Protein AF-A0A395NWQ6-F1 (afdb_monomer_lite)

InterPro domains:
  IPR016509 Factor-induced gene 1 protein [PIRSF007138] (43-244)
  IPR033481 Cell fusion protein Dni1/Fig1 [PF12351] (57-240)
  IPR033481 Cell fusion protein Dni1/Fig1 [PTHR28092] (43-246)

Organism: Trichoderma arundinaceum (NCBI:txid490622)

Structure (mmCIF, N/CA/C/O backbone):
data_AF-A0A395NWQ6-F1
#
_entry.id   AF-A0A395NWQ6-F1
#
loop_
_atom_site.group_PDB
_atom_site.id
_atom_site.type_symbol
_atom_site.label_atom_id
_atom_site.label_alt_id
_atom_site.label_comp_id
_atom_site.label_asym_id
_atom_site.label_entity_id
_atom_site.label_seq_id
_atom_site.pdbx_PDB_ins_code
_atom_site.Cartn_x
_atom_site.Cartn_y
_atom_site.Cartn_z
_atom_site.occupancy
_atom_site.B_iso_or_equ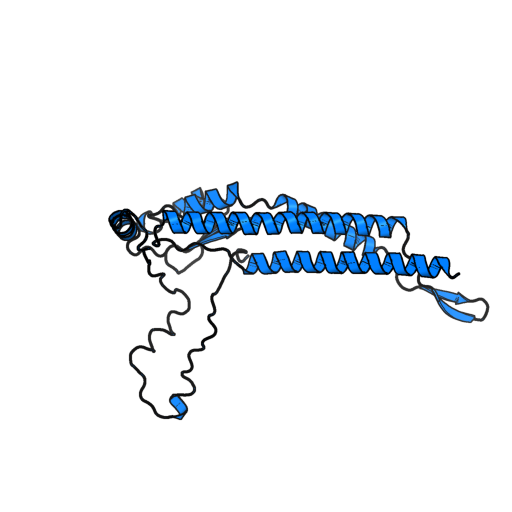iv
_atom_site.auth_seq_id
_atom_site.auth_comp_id
_atom_site.auth_asym_id
_atom_site.auth_atom_id
_atom_site.pdbx_PDB_model_num
ATOM 1 N N . MET A 1 1 ? 14.189 -6.982 5.119 1.00 30.38 1 MET A N 1
ATOM 2 C CA . MET A 1 1 ? 12.891 -6.337 4.821 1.00 30.38 1 MET A CA 1
ATOM 3 C C . MET A 1 1 ? 12.534 -6.634 3.375 1.00 30.38 1 MET A C 1
ATOM 5 O O . MET A 1 1 ? 13.267 -6.216 2.493 1.00 30.38 1 MET A O 1
ATOM 9 N N . ARG A 1 2 ? 11.499 -7.443 3.124 1.00 28.38 2 ARG A N 1
ATOM 10 C CA . ARG A 1 2 ? 11.048 -7.758 1.759 1.00 28.38 2 ARG A CA 1
ATOM 11 C C . ARG A 1 2 ? 10.080 -6.654 1.310 1.00 28.38 2 ARG A C 1
ATOM 13 O O . ARG A 1 2 ? 9.188 -6.331 2.094 1.00 28.38 2 ARG A O 1
ATOM 20 N N . PRO A 1 3 ? 10.255 -6.046 0.124 1.00 36.72 3 PRO A N 1
ATOM 21 C CA . PRO A 1 3 ? 9.374 -4.981 -0.332 1.00 36.72 3 PRO A CA 1
ATOM 22 C C . PRO A 1 3 ? 7.956 -5.528 -0.505 1.00 36.72 3 PRO A C 1
ATOM 24 O O . PRO A 1 3 ? 7.753 -6.662 -0.935 1.00 36.72 3 PRO A O 1
ATOM 27 N N . PHE A 1 4 ? 6.985 -4.701 -0.131 1.00 37.16 4 PHE A N 1
ATOM 28 C CA . PHE A 1 4 ? 5.573 -5.052 0.009 1.00 37.16 4 PHE A CA 1
ATOM 29 C C . PHE A 1 4 ? 4.869 -5.385 -1.321 1.00 37.16 4 PHE A C 1
ATOM 31 O O . PHE A 1 4 ? 3.732 -5.836 -1.310 1.00 37.16 4 PHE A O 1
ATOM 38 N N . ILE A 1 5 ? 5.533 -5.271 -2.470 1.00 36.78 5 ILE A N 1
ATOM 39 C CA . ILE A 1 5 ? 4.963 -5.585 -3.783 1.00 36.78 5 ILE A CA 1
ATOM 40 C C . ILE A 1 5 ? 5.563 -6.902 -4.296 1.00 36.78 5 ILE A C 1
ATOM 42 O O . ILE A 1 5 ? 6.604 -6.923 -4.951 1.00 36.78 5 ILE A O 1
ATOM 46 N N . LEU A 1 6 ? 4.908 -8.019 -3.968 1.00 28.83 6 LEU A N 1
ATOM 47 C CA . LEU A 1 6 ? 5.176 -9.334 -4.545 1.00 28.83 6 LEU A CA 1
ATOM 48 C C . LEU A 1 6 ? 3.890 -9.843 -5.205 1.00 28.83 6 LEU A C 1
ATOM 50 O O . LEU A 1 6 ? 2.842 -9.896 -4.558 1.00 28.83 6 LEU A O 1
ATOM 54 N N . TRP A 1 7 ? 3.977 -10.299 -6.454 1.00 30.20 7 TRP A N 1
ATOM 55 C CA . TRP A 1 7 ? 3.226 -11.489 -6.831 1.00 30.20 7 TRP A CA 1
ATOM 56 C C . TRP A 1 7 ? 4.122 -12.506 -7.512 1.00 30.20 7 TRP A C 1
ATOM 58 O O . TRP A 1 7 ? 4.712 -12.250 -8.557 1.00 30.20 7 TRP A O 1
ATOM 68 N N . ASN A 1 8 ? 4.189 -13.675 -6.885 1.00 27.17 8 ASN A N 1
ATOM 69 C CA . ASN A 1 8 ? 4.416 -14.919 -7.583 1.00 27.17 8 ASN A CA 1
ATOM 70 C C . ASN A 1 8 ? 3.071 -15.299 -8.198 1.00 27.17 8 ASN A C 1
ATOM 72 O O . ASN A 1 8 ? 2.149 -15.676 -7.476 1.00 27.17 8 ASN A O 1
ATOM 76 N N . ALA A 1 9 ? 2.964 -15.230 -9.522 1.00 27.55 9 ALA A N 1
ATOM 77 C CA . ALA A 1 9 ? 1.956 -16.002 -10.226 1.00 27.55 9 ALA A CA 1
ATOM 78 C C . ALA A 1 9 ? 2.381 -17.477 -10.163 1.00 27.55 9 ALA A C 1
ATOM 80 O O . ALA A 1 9 ? 2.926 -18.024 -11.117 1.00 27.55 9 ALA A O 1
ATOM 81 N N . VAL A 1 10 ? 2.141 -18.133 -9.024 1.00 29.34 10 VAL A N 1
ATOM 82 C CA . VAL A 1 10 ? 1.999 -19.587 -9.033 1.00 29.34 10 VAL A CA 1
ATOM 83 C C . VAL A 1 10 ? 0.669 -19.849 -9.725 1.00 29.34 10 VAL A C 1
ATOM 85 O O . VAL A 1 10 ? -0.385 -19.918 -9.096 1.00 29.34 10 VAL A O 1
ATOM 88 N N . ARG A 1 11 ? 0.707 -19.990 -11.051 1.00 26.73 11 ARG A N 1
ATOM 89 C CA . ARG A 1 11 ? -0.275 -20.839 -11.713 1.00 26.73 11 ARG A CA 1
ATOM 90 C C . ARG A 1 11 ? 0.022 -22.243 -11.187 1.00 26.73 11 ARG A C 1
ATOM 92 O O . ARG A 1 11 ? 0.982 -22.880 -11.607 1.00 26.73 11 ARG A O 1
ATOM 99 N N . LEU A 1 12 ? -0.757 -22.677 -10.197 1.00 30.73 12 LEU A N 1
ATOM 100 C CA . LEU A 1 12 ? -0.860 -24.067 -9.759 1.00 30.73 12 LEU A CA 1
ATOM 101 C C . LEU A 1 12 ? -1.410 -24.892 -10.935 1.00 30.73 12 LEU A C 1
ATOM 103 O O . LEU A 1 12 ? -2.575 -25.261 -10.987 1.00 30.73 12 LEU A O 1
ATOM 107 N N . THR A 1 13 ? -0.550 -25.161 -11.905 1.00 27.67 13 THR A N 1
ATOM 108 C CA . THR A 1 13 ? -0.587 -26.364 -12.729 1.00 27.67 13 THR A CA 1
ATOM 109 C C . THR A 1 13 ? 0.740 -27.039 -12.433 1.00 27.67 13 THR A C 1
ATOM 111 O O . THR A 1 13 ? 1.766 -26.585 -12.940 1.00 27.67 13 THR A O 1
ATOM 114 N N . PRO A 1 14 ? 0.778 -28.014 -11.512 1.00 37.47 14 PRO A N 1
ATOM 115 C CA . PRO A 1 14 ? 2.039 -28.589 -11.081 1.00 37.47 14 PRO A CA 1
ATOM 116 C C . PRO A 1 14 ? 2.688 -29.313 -12.265 1.00 37.47 14 PRO A C 1
ATOM 118 O O . PRO A 1 14 ? 1.985 -29.963 -13.041 1.00 37.47 14 PRO A O 1
ATOM 121 N N . CYS A 1 15 ? 4.021 -29.225 -12.379 1.00 38.16 15 CYS A N 1
ATOM 122 C CA . CYS A 1 15 ? 4.842 -30.148 -13.168 1.00 38.16 15 CYS A CA 1
ATOM 123 C C . CYS A 1 15 ? 4.442 -31.584 -12.749 1.00 38.16 15 CYS A C 1
ATOM 125 O O . CYS A 1 15 ? 4.940 -32.130 -11.764 1.00 38.16 15 CYS A O 1
ATOM 127 N N . LEU A 1 16 ? 3.500 -32.201 -13.464 1.00 38.75 16 LEU A N 1
ATOM 128 C CA . LEU A 1 16 ? 2.922 -33.513 -13.163 1.00 38.75 16 LEU A CA 1
ATOM 129 C C . LEU A 1 16 ? 3.813 -34.626 -13.740 1.00 38.75 16 LEU A C 1
ATOM 131 O O . LEU A 1 16 ? 3.347 -35.567 -14.372 1.00 38.75 16 LEU A O 1
ATOM 135 N N . ASN A 1 17 ? 5.127 -34.524 -13.523 1.00 38.19 17 ASN A N 1
ATOM 136 C CA . ASN A 1 17 ? 6.109 -35.495 -14.020 1.00 38.19 17 ASN A CA 1
ATOM 137 C C . ASN A 1 17 ? 6.388 -36.651 -13.048 1.00 38.19 17 ASN A C 1
ATOM 139 O O . ASN A 1 17 ? 7.206 -37.514 -13.348 1.00 38.19 17 ASN A O 1
ATOM 143 N N . ARG A 1 18 ? 5.664 -36.734 -11.922 1.00 39.91 18 ARG A N 1
ATOM 144 C CA . ARG A 1 18 ? 5.724 -37.892 -11.010 1.00 39.91 18 ARG A CA 1
ATOM 145 C C . ARG A 1 18 ? 4.742 -39.022 -11.378 1.00 39.91 18 ARG A C 1
ATOM 147 O O . ARG A 1 18 ? 4.903 -40.129 -10.885 1.00 39.91 18 ARG A O 1
ATOM 154 N N . ILE A 1 19 ? 3.763 -38.783 -12.264 1.00 42.94 19 ILE A N 1
ATOM 155 C CA . ILE A 1 19 ? 2.841 -39.835 -12.752 1.00 42.94 19 ILE A CA 1
ATOM 156 C C . ILE A 1 19 ? 3.391 -40.551 -13.997 1.00 42.94 19 ILE A C 1
ATOM 158 O O . ILE A 1 19 ? 3.218 -41.758 -14.133 1.00 42.94 19 ILE A O 1
ATOM 162 N N . ARG A 1 20 ? 4.125 -39.867 -14.887 1.00 43.50 20 ARG A N 1
ATOM 163 C CA . ARG A 1 20 ? 4.685 -40.502 -16.100 1.00 43.50 20 ARG A CA 1
ATOM 164 C C . ARG A 1 20 ? 5.776 -41.535 -15.819 1.00 43.50 20 ARG A C 1
ATOM 166 O O . ARG A 1 20 ? 5.886 -42.495 -16.574 1.00 43.50 20 ARG A O 1
ATOM 173 N N . THR A 1 21 ? 6.526 -41.385 -14.727 1.00 48.09 21 THR A N 1
ATOM 174 C CA . THR A 1 21 ? 7.532 -42.368 -14.286 1.00 48.09 21 THR A CA 1
ATOM 175 C C . THR A 1 21 ? 6.901 -43.695 -13.859 1.00 48.09 21 THR A C 1
ATOM 177 O O . THR A 1 21 ? 7.547 -44.729 -13.966 1.00 48.09 21 THR A O 1
ATOM 180 N N . ILE A 1 22 ? 5.632 -43.683 -13.431 1.00 50.09 22 ILE A N 1
ATOM 181 C CA . ILE A 1 22 ? 4.870 -44.892 -13.081 1.00 50.09 22 ILE A CA 1
ATOM 182 C C . ILE A 1 22 ? 4.375 -45.620 -14.346 1.00 50.09 22 ILE A C 1
ATOM 184 O O . ILE A 1 22 ? 4.243 -46.837 -14.340 1.00 50.09 22 ILE A O 1
ATOM 188 N N . PHE A 1 23 ? 4.152 -44.896 -15.450 1.00 45.38 23 PHE A N 1
ATOM 189 C CA . PHE A 1 23 ? 3.587 -45.432 -16.698 1.00 45.38 23 PHE A CA 1
ATOM 190 C C . PHE A 1 23 ? 4.611 -45.694 -17.819 1.00 45.38 23 PHE A C 1
ATOM 192 O O . PHE A 1 23 ? 4.213 -46.010 -18.936 1.00 45.38 23 PHE A O 1
ATOM 199 N N . GLY A 1 24 ? 5.918 -45.573 -17.556 1.00 40.22 24 GLY A N 1
ATOM 200 C CA . GLY A 1 24 ? 6.968 -46.002 -18.495 1.00 40.22 24 GLY A CA 1
ATOM 201 C C . GLY A 1 24 ? 6.982 -45.286 -19.855 1.00 40.22 24 GLY A C 1
ATOM 202 O O . GLY A 1 24 ? 7.500 -45.832 -20.826 1.00 40.22 24 GLY A O 1
ATOM 203 N N . LEU A 1 25 ? 6.414 -44.080 -19.953 1.00 49.34 25 LEU A N 1
ATOM 204 C CA . LEU A 1 25 ? 6.414 -43.303 -21.196 1.00 49.34 25 LEU A CA 1
ATOM 205 C C . LEU A 1 25 ? 7.725 -42.510 -21.347 1.00 49.34 25 LEU A C 1
ATOM 207 O O . LEU A 1 25 ? 8.171 -41.900 -20.370 1.00 49.34 25 LEU A O 1
ATOM 211 N N . PRO A 1 26 ? 8.327 -42.459 -22.553 1.00 39.56 26 PRO A N 1
ATOM 212 C CA . PRO A 1 26 ? 9.549 -41.697 -22.782 1.00 39.56 26 PRO A CA 1
ATOM 213 C C . PRO A 1 26 ? 9.304 -40.190 -22.565 1.00 39.56 26 PRO A C 1
ATOM 215 O O . PRO A 1 26 ? 8.243 -39.674 -22.941 1.00 39.56 26 PRO A O 1
ATOM 218 N N . PRO A 1 27 ? 10.256 -39.459 -21.955 1.00 41.84 27 PRO A N 1
ATOM 219 C CA . PRO A 1 27 ? 10.126 -38.022 -21.747 1.00 41.84 27 PRO A CA 1
ATOM 220 C C . PRO A 1 27 ? 10.126 -37.285 -23.096 1.00 41.84 27 PRO A C 1
ATOM 222 O O . PRO A 1 27 ? 10.966 -37.551 -23.954 1.00 41.84 27 PRO A O 1
ATOM 225 N N . ARG A 1 28 ? 9.203 -36.328 -23.289 1.00 39.38 28 ARG A N 1
ATOM 226 C CA . ARG A 1 28 ? 9.354 -35.337 -24.367 1.00 39.38 28 ARG A CA 1
ATOM 227 C C . ARG A 1 28 ? 10.542 -34.446 -24.016 1.00 39.38 28 ARG A C 1
ATOM 229 O O . ARG A 1 28 ? 10.597 -33.902 -22.916 1.00 39.38 28 ARG A O 1
ATOM 236 N N . VAL A 1 29 ? 11.452 -34.292 -24.972 1.00 43.91 29 VAL A N 1
ATOM 237 C CA . VAL A 1 29 ? 12.696 -33.511 -24.867 1.00 43.91 29 VAL A CA 1
ATOM 238 C C . VAL A 1 29 ? 12.439 -32.022 -24.536 1.00 43.91 29 VAL A C 1
ATOM 240 O O . VAL A 1 29 ? 13.325 -31.362 -24.018 1.00 43.91 29 VAL A O 1
ATOM 243 N N . ASP A 1 30 ? 11.206 -31.527 -24.698 1.00 40.94 30 ASP A N 1
ATOM 244 C CA . ASP A 1 30 ? 10.800 -30.127 -24.457 1.00 40.94 30 ASP A CA 1
ATOM 245 C C . ASP A 1 30 ? 10.432 -29.743 -23.002 1.00 40.94 30 ASP A C 1
ATOM 247 O O . ASP A 1 30 ? 10.198 -28.566 -22.718 1.00 40.94 30 ASP A O 1
ATOM 251 N N . ASP A 1 31 ? 10.330 -30.694 -22.063 1.00 39.53 31 ASP A N 1
ATOM 252 C CA . ASP A 1 31 ? 9.832 -30.412 -20.694 1.00 39.53 31 ASP A CA 1
ATOM 253 C C . ASP A 1 31 ? 10.939 -30.287 -19.625 1.00 39.53 31 ASP A C 1
ATOM 255 O O . ASP A 1 31 ? 10.681 -29.819 -18.513 1.00 39.53 31 ASP A O 1
ATOM 259 N N . SER A 1 32 ? 12.179 -30.683 -19.936 1.00 37.31 32 SER A N 1
ATOM 260 C CA . SER A 1 32 ? 13.317 -30.629 -18.996 1.00 37.31 32 SER A CA 1
ATOM 261 C C . SER A 1 32 ? 13.759 -29.192 -18.693 1.00 37.31 32 SER A C 1
ATOM 263 O O . SER A 1 32 ? 14.044 -28.853 -17.540 1.00 37.31 32 SER A O 1
ATOM 265 N N . ASP A 1 33 ? 13.756 -28.326 -19.705 1.00 37.22 33 ASP A N 1
ATOM 266 C CA . ASP A 1 33 ? 14.286 -26.963 -19.581 1.00 37.22 33 ASP A CA 1
ATOM 267 C C . ASP A 1 33 ? 13.248 -25.978 -19.018 1.00 37.22 33 ASP A C 1
ATOM 269 O O . ASP A 1 33 ? 13.591 -24.902 -18.526 1.00 37.22 33 ASP A O 1
ATOM 273 N N . ARG A 1 34 ? 11.969 -26.377 -18.979 1.00 39.38 34 ARG A N 1
ATOM 274 C CA . ARG A 1 34 ? 10.860 -25.537 -18.503 1.00 39.38 34 ARG A CA 1
ATOM 275 C C . ARG A 1 34 ? 10.712 -25.518 -16.976 1.00 39.38 34 ARG A C 1
ATOM 277 O O . ARG A 1 34 ? 10.354 -24.478 -16.431 1.00 39.38 34 ARG A O 1
ATOM 284 N N . CYS A 1 35 ? 11.028 -26.609 -16.263 1.00 35.75 35 CYS A N 1
ATOM 285 C CA . CYS A 1 35 ? 10.926 -26.644 -14.788 1.00 35.75 35 CYS A CA 1
ATOM 286 C C . CYS A 1 35 ? 12.231 -26.183 -14.073 1.00 35.75 35 CYS A C 1
ATOM 288 O O . CYS A 1 35 ? 12.199 -25.984 -12.859 1.00 35.75 35 CYS A O 1
ATOM 290 N N . ARG A 1 36 ? 13.364 -25.962 -14.775 1.00 35.81 36 ARG A N 1
ATOM 291 C CA . ARG A 1 36 ? 14.615 -25.433 -14.167 1.00 35.81 36 ARG A CA 1
ATOM 292 C C . ARG A 1 36 ? 14.657 -23.896 -14.082 1.00 35.81 36 ARG A C 1
ATOM 294 O O . ARG A 1 36 ? 15.325 -23.355 -13.208 1.00 35.81 36 ARG A O 1
ATOM 301 N N . ASN A 1 37 ? 13.867 -23.198 -14.901 1.00 34.97 37 ASN A N 1
ATOM 302 C CA . ASN A 1 37 ? 13.853 -21.729 -15.003 1.00 34.97 37 ASN A CA 1
ATOM 303 C C . ASN A 1 37 ? 12.781 -21.047 -14.130 1.00 34.97 37 ASN A C 1
ATOM 305 O O . ASN A 1 37 ? 12.335 -19.936 -14.414 1.00 34.97 37 ASN A O 1
ATOM 309 N N . HIS A 1 38 ? 12.345 -21.685 -13.041 1.00 35.53 38 HIS A N 1
ATOM 310 C CA . HIS A 1 38 ? 11.203 -21.205 -12.255 1.00 35.53 38 HIS A CA 1
ATOM 311 C C . HIS A 1 38 ? 11.463 -19.973 -11.362 1.00 35.53 38 HIS A C 1
ATOM 313 O O . HIS A 1 38 ? 10.560 -19.568 -10.634 1.00 35.53 38 HIS A O 1
ATOM 319 N N . PHE A 1 39 ? 12.642 -19.341 -11.434 1.00 38.78 39 PHE A N 1
ATOM 320 C CA . PHE A 1 39 ? 12.936 -18.100 -10.696 1.00 38.78 39 PHE A CA 1
ATOM 321 C C . PHE A 1 39 ? 13.175 -16.853 -11.565 1.00 38.78 39 PHE A C 1
ATOM 323 O O . PHE A 1 39 ? 13.183 -15.750 -11.026 1.00 38.78 39 PHE A O 1
ATOM 330 N N . ALA A 1 40 ? 13.277 -16.998 -12.888 1.00 38.88 40 ALA A N 1
ATOM 331 C CA . ALA A 1 40 ? 13.362 -15.884 -13.829 1.00 38.88 40 ALA A CA 1
ATOM 332 C C . ALA A 1 40 ? 12.707 -16.304 -15.151 1.00 38.88 40 ALA A C 1
ATOM 334 O O . ALA A 1 40 ? 13.367 -16.738 -16.091 1.00 38.88 40 ALA A O 1
ATOM 335 N N . ILE A 1 41 ? 11.376 -16.239 -15.210 1.00 44.28 41 ILE A N 1
ATOM 336 C CA . ILE A 1 41 ? 10.681 -16.336 -16.495 1.00 44.28 41 ILE A CA 1
ATOM 337 C C . ILE A 1 41 ? 11.023 -15.043 -17.235 1.00 44.28 41 ILE A C 1
ATOM 339 O O . ILE A 1 41 ? 10.526 -13.982 -16.854 1.00 44.28 41 ILE A O 1
ATOM 343 N N . ALA A 1 42 ? 11.899 -15.129 -18.238 1.00 57.06 42 ALA A N 1
ATOM 344 C CA . ALA A 1 42 ? 12.130 -14.040 -19.174 1.00 57.06 42 ALA A CA 1
ATOM 345 C C . ALA A 1 42 ? 10.768 -13.629 -19.747 1.00 57.06 42 ALA A C 1
ATOM 347 O O . ALA A 1 42 ? 10.037 -14.453 -20.300 1.00 57.06 42 ALA A O 1
ATOM 348 N N . TYR A 1 43 ? 10.374 -12.384 -19.498 1.00 66.94 43 TYR A N 1
ATOM 349 C CA . TYR A 1 43 ? 9.141 -11.844 -20.038 1.00 66.94 43 TYR A CA 1
ATOM 350 C C . TYR A 1 43 ? 9.321 -11.672 -21.546 1.00 66.94 43 TYR A C 1
ATOM 352 O O . TYR A 1 43 ? 10.200 -10.934 -21.977 1.00 66.94 43 TYR A O 1
ATOM 360 N N . GLU A 1 44 ? 8.512 -12.374 -22.334 1.00 68.50 44 GLU A N 1
ATOM 361 C CA . GLU A 1 44 ? 8.457 -12.166 -23.776 1.00 68.50 44 GLU A CA 1
ATOM 362 C C . GLU A 1 44 ? 7.499 -11.011 -24.060 1.00 68.50 44 GLU A C 1
ATOM 364 O O . GLU A 1 44 ? 6.324 -11.059 -23.682 1.00 68.50 44 GLU A O 1
ATOM 369 N N . ALA A 1 45 ? 8.021 -9.959 -24.688 1.00 71.69 45 ALA A N 1
ATOM 370 C CA . ALA A 1 45 ? 7.233 -8.809 -25.082 1.00 71.69 45 ALA A CA 1
ATOM 371 C C . ALA A 1 45 ? 6.158 -9.236 -26.093 1.00 71.69 45 ALA A C 1
ATOM 373 O O . ALA A 1 45 ? 6.424 -9.985 -27.036 1.00 71.69 45 ALA A O 1
ATOM 374 N N . GLN A 1 46 ? 4.922 -8.797 -25.868 1.00 75.50 46 GLN A N 1
ATOM 375 C CA . GLN A 1 46 ? 3.791 -9.076 -26.749 1.00 75.50 46 GLN A CA 1
ATOM 376 C C . GLN A 1 46 ? 3.188 -7.739 -27.184 1.00 75.50 46 GLN A C 1
ATOM 378 O O . GLN A 1 46 ? 2.600 -7.054 -26.343 1.00 75.50 46 GLN A O 1
ATOM 383 N N . PRO A 1 47 ? 3.360 -7.337 -28.454 1.00 71.75 47 PRO A N 1
ATOM 384 C CA . PRO A 1 47 ? 2.776 -6.105 -28.961 1.00 71.75 47 PRO A CA 1
ATOM 385 C C . PRO A 1 47 ? 1.268 -6.262 -29.156 1.00 71.75 47 PRO A C 1
ATOM 387 O O . PRO A 1 47 ? 0.783 -7.341 -29.504 1.00 71.75 47 PRO A O 1
ATOM 390 N N . ASP A 1 48 ? 0.527 -5.171 -28.974 1.00 74.44 48 ASP A N 1
ATOM 391 C CA . ASP A 1 48 ? -0.898 -5.139 -29.295 1.00 74.44 48 ASP A CA 1
ATOM 392 C C . ASP A 1 48 ? -1.097 -4.779 -30.775 1.00 74.44 48 ASP A C 1
ATOM 394 O O . ASP A 1 48 ? -0.554 -3.798 -31.282 1.00 74.44 48 ASP A O 1
ATOM 398 N N . THR A 1 49 ? -1.920 -5.560 -31.471 1.00 72.31 49 THR A N 1
ATOM 399 C CA . THR A 1 49 ? -2.329 -5.305 -32.861 1.00 72.31 49 THR A CA 1
ATOM 400 C C . THR A 1 49 ? -3.160 -4.031 -33.039 1.00 72.31 49 THR A C 1
ATOM 402 O O . THR A 1 49 ? -3.317 -3.570 -34.166 1.00 72.31 49 THR A O 1
ATOM 405 N N . ALA A 1 50 ? -3.683 -3.449 -31.954 1.00 75.38 50 ALA A N 1
ATOM 406 C CA . ALA A 1 50 ? -4.373 -2.158 -31.974 1.00 75.38 50 ALA A CA 1
ATOM 407 C C . ALA A 1 50 ? -3.424 -0.942 -32.079 1.00 75.38 50 ALA A C 1
ATOM 409 O O . ALA A 1 50 ? -3.893 0.193 -32.193 1.00 75.38 50 ALA A O 1
ATOM 410 N N . GLN A 1 51 ? -2.102 -1.147 -32.038 1.00 73.94 51 GLN A N 1
ATOM 411 C CA . GLN A 1 51 ? -1.119 -0.072 -32.180 1.00 73.94 51 GLN A CA 1
ATOM 412 C C . GLN A 1 51 ? -1.155 0.538 -33.591 1.00 73.94 51 GLN A C 1
ATOM 414 O O . GLN A 1 51 ? -1.077 -0.165 -34.595 1.00 73.94 51 GLN A O 1
ATOM 419 N N . VAL A 1 52 ? -1.231 1.873 -33.660 1.00 77.94 52 VAL A N 1
ATOM 420 C CA . VAL A 1 52 ? -1.267 2.624 -34.931 1.00 77.94 52 VAL A CA 1
ATOM 421 C C . VAL A 1 52 ? 0.072 2.545 -35.677 1.00 77.94 52 VAL A C 1
ATOM 423 O O . VAL A 1 52 ? 0.082 2.527 -36.905 1.00 77.94 52 VAL A O 1
ATOM 426 N N . ASP A 1 53 ? 1.194 2.469 -34.952 1.00 79.94 53 ASP A N 1
ATOM 427 C CA . ASP A 1 53 ? 2.535 2.320 -35.526 1.00 79.94 53 ASP A CA 1
ATOM 428 C C . ASP A 1 53 ? 3.307 1.170 -34.863 1.00 79.94 53 ASP A C 1
ATOM 430 O O . ASP A 1 53 ? 3.849 1.296 -33.764 1.00 79.94 53 ASP A 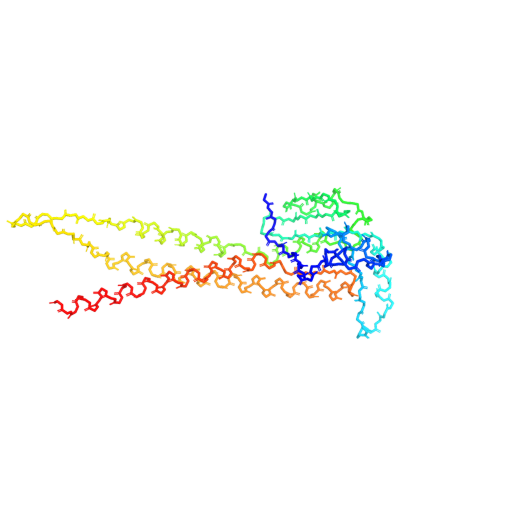O 1
ATOM 434 N N . TYR A 1 54 ? 3.396 0.045 -35.572 1.00 81.31 54 TYR A N 1
ATOM 435 C CA . TYR A 1 54 ? 4.125 -1.146 -35.129 1.00 81.31 54 TYR A CA 1
ATOM 436 C C . TYR A 1 54 ? 5.657 -0.958 -35.142 1.00 81.31 54 TYR A C 1
ATOM 438 O O . TYR A 1 54 ? 6.401 -1.693 -34.480 1.00 81.31 54 TYR A O 1
ATOM 446 N N . ASN A 1 55 ? 6.168 0.046 -35.865 1.00 83.56 55 ASN A N 1
ATOM 447 C CA . ASN A 1 55 ? 7.604 0.330 -35.885 1.00 83.56 55 ASN A CA 1
ATOM 448 C C . ASN A 1 55 ? 8.082 0.879 -34.537 1.00 83.56 55 ASN A C 1
ATOM 450 O O . ASN A 1 55 ? 9.234 0.652 -34.164 1.00 83.56 55 ASN A O 1
ATOM 454 N N . PHE A 1 56 ? 7.197 1.533 -33.777 1.00 81.62 56 PHE A N 1
ATOM 455 C CA . PHE A 1 56 ? 7.513 2.027 -32.441 1.00 81.62 56 PHE A CA 1
ATOM 456 C C . PHE A 1 56 ? 7.823 0.884 -31.465 1.00 81.62 56 PHE A C 1
ATOM 458 O O . PHE A 1 56 ? 8.837 0.930 -30.768 1.00 81.62 56 PHE A O 1
ATOM 465 N N . TYR A 1 57 ? 7.024 -0.189 -31.486 1.00 82.25 57 TYR A N 1
ATOM 466 C CA . TYR A 1 57 ? 7.315 -1.411 -30.729 1.00 82.25 57 TYR A CA 1
ATOM 467 C C . TYR A 1 57 ? 8.676 -2.003 -31.106 1.00 82.25 57 TYR A C 1
ATOM 469 O O . TYR A 1 57 ? 9.481 -2.326 -30.237 1.00 82.25 57 TYR A O 1
ATOM 477 N N . THR A 1 58 ? 8.964 -2.101 -32.406 1.00 82.81 58 THR A N 1
ATOM 478 C CA . THR A 1 58 ? 10.227 -2.673 -32.897 1.00 82.81 58 THR A CA 1
ATOM 479 C C . THR A 1 58 ? 11.433 -1.839 -32.447 1.00 82.81 58 THR A C 1
ATOM 481 O O . THR A 1 58 ? 12.447 -2.396 -32.029 1.00 82.81 58 THR A O 1
ATOM 484 N N . ALA A 1 59 ? 11.320 -0.507 -32.467 1.00 84.38 59 ALA A N 1
ATOM 485 C CA . ALA A 1 59 ? 12.353 0.394 -31.960 1.00 84.38 59 ALA A CA 1
ATOM 486 C C . ALA A 1 59 ? 12.568 0.230 -30.447 1.00 84.38 59 ALA A C 1
ATOM 488 O O . ALA A 1 59 ? 13.710 0.096 -30.008 1.00 84.38 59 ALA A O 1
ATOM 489 N N . LEU A 1 60 ? 11.489 0.175 -29.659 1.00 81.31 60 LEU A N 1
ATOM 490 C CA . LEU A 1 60 ? 11.568 -0.051 -28.213 1.00 81.31 60 LEU A CA 1
ATOM 491 C C . LEU A 1 60 ? 12.155 -1.423 -27.870 1.00 81.31 60 LEU A C 1
ATOM 493 O O . LEU A 1 60 ? 12.974 -1.522 -26.962 1.00 81.31 60 LEU A O 1
ATOM 497 N N . ASN A 1 61 ? 11.787 -2.465 -28.613 1.00 83.81 61 ASN A N 1
ATOM 498 C CA . ASN A 1 61 ? 12.322 -3.808 -28.419 1.00 83.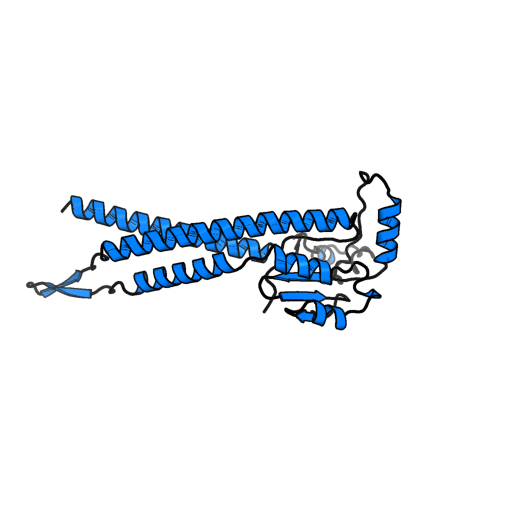81 61 ASN A CA 1
ATOM 499 C C . ASN A 1 61 ? 13.824 -3.873 -28.747 1.00 83.81 61 ASN A C 1
ATOM 501 O O . ASN A 1 61 ? 14.580 -4.535 -28.043 1.00 83.81 61 ASN A O 1
ATOM 505 N N . ASN A 1 62 ? 14.282 -3.133 -29.762 1.00 84.12 62 ASN A N 1
ATOM 506 C CA . ASN A 1 62 ? 15.709 -3.016 -30.073 1.00 84.12 62 ASN A CA 1
ATOM 507 C C . ASN A 1 62 ? 16.486 -2.243 -28.994 1.00 84.12 62 ASN A C 1
ATOM 509 O O . ASN A 1 62 ? 17.629 -2.593 -28.715 1.00 84.12 62 ASN A O 1
ATOM 513 N N . ILE A 1 63 ? 15.877 -1.216 -28.386 1.00 80.06 63 ILE A N 1
ATOM 514 C CA . ILE A 1 63 ? 16.474 -0.447 -27.278 1.00 80.06 63 ILE A CA 1
ATOM 515 C C . ILE A 1 63 ? 16.544 -1.294 -26.002 1.00 80.06 63 ILE A C 1
ATOM 517 O O . ILE A 1 63 ? 17.564 -1.289 -25.321 1.00 80.06 63 ILE A O 1
ATOM 521 N N . ALA A 1 64 ? 15.480 -2.037 -25.684 1.00 80.44 64 ALA A N 1
ATOM 522 C CA . ALA A 1 64 ? 15.464 -2.951 -24.545 1.00 80.44 64 ALA A CA 1
ATOM 523 C C . ALA A 1 64 ? 16.438 -4.123 -24.735 1.00 80.44 64 ALA A C 1
ATOM 525 O O . ALA A 1 64 ? 17.045 -4.584 -23.769 1.00 80.44 64 ALA A O 1
ATOM 526 N N . GLY A 1 65 ? 16.610 -4.586 -25.977 1.00 79.44 65 GLY A N 1
ATOM 527 C CA . GLY A 1 65 ? 17.566 -5.622 -26.340 1.00 79.44 65 GLY A CA 1
ATOM 528 C C . GLY A 1 65 ? 17.400 -6.876 -25.481 1.00 79.44 65 GLY A C 1
ATOM 529 O O . GLY A 1 65 ? 16.334 -7.486 -25.443 1.00 79.44 65 GLY A O 1
ATOM 530 N N . SER A 1 66 ? 18.470 -7.260 -24.782 1.00 72.75 66 SER A N 1
ATOM 531 C CA . SER A 1 66 ? 18.490 -8.388 -23.843 1.00 72.75 66 SER A CA 1
ATOM 532 C C . SER A 1 66 ? 18.462 -7.965 -22.369 1.00 72.75 66 SER A C 1
ATOM 534 O O . SER A 1 66 ? 18.797 -8.781 -21.508 1.00 72.75 66 SER A O 1
ATOM 536 N N . ALA A 1 67 ? 18.127 -6.709 -22.059 1.00 78.06 67 ALA A N 1
ATOM 537 C CA . ALA A 1 67 ? 18.102 -6.218 -20.684 1.00 78.06 67 ALA A CA 1
ATOM 538 C C . ALA A 1 67 ? 17.025 -6.946 -19.859 1.00 78.06 67 ALA A C 1
ATOM 540 O O . ALA A 1 67 ? 15.878 -7.090 -20.285 1.00 78.06 67 ALA A O 1
ATOM 541 N N . GLN A 1 68 ? 17.386 -7.401 -18.656 1.00 80.06 68 GLN A N 1
ATOM 542 C CA . GLN A 1 68 ? 16.489 -8.116 -17.741 1.00 80.06 68 GLN A CA 1
ATOM 543 C C . GLN A 1 68 ? 16.385 -7.389 -16.398 1.00 80.06 68 GLN A C 1
ATOM 545 O O . GLN A 1 68 ? 16.749 -7.917 -15.349 1.00 80.06 68 GLN A O 1
ATOM 550 N N . LEU A 1 69 ? 15.839 -6.172 -16.431 1.00 84.06 69 LEU A N 1
ATOM 551 C CA . LEU A 1 69 ? 15.651 -5.350 -15.241 1.00 84.06 69 LEU A CA 1
ATOM 552 C C . LEU A 1 69 ? 14.289 -5.592 -14.583 1.00 84.06 69 LEU A C 1
ATOM 554 O O . LEU A 1 69 ? 13.234 -5.402 -15.193 1.00 84.06 69 LEU A O 1
ATOM 558 N N . GLN A 1 70 ? 14.297 -5.925 -13.292 1.00 86.62 70 GLN A N 1
ATOM 559 C CA . GLN A 1 70 ? 13.092 -5.942 -12.462 1.00 86.62 70 GLN A CA 1
ATOM 560 C C . GLN A 1 70 ? 13.161 -4.857 -11.388 1.00 86.62 70 GLN A C 1
ATOM 562 O O . GLN A 1 70 ? 13.978 -4.942 -10.477 1.00 86.62 70 GLN A O 1
ATOM 567 N N . ALA A 1 71 ? 12.246 -3.888 -11.428 1.00 88.75 71 ALA A N 1
ATOM 568 C CA . ALA A 1 71 ? 12.090 -2.875 -10.385 1.00 88.75 71 ALA A CA 1
ATOM 569 C C . ALA A 1 71 ? 10.861 -3.156 -9.502 1.00 88.75 71 ALA A C 1
ATOM 571 O O . ALA A 1 71 ? 9.807 -3.584 -9.975 1.00 88.75 71 ALA A O 1
ATOM 572 N N . ARG A 1 72 ? 10.986 -2.910 -8.196 1.00 88.44 72 ARG A N 1
ATOM 573 C CA . ARG A 1 72 ? 9.908 -2.982 -7.201 1.00 88.44 72 ARG A CA 1
ATOM 574 C C . ARG A 1 72 ? 9.921 -1.725 -6.355 1.00 88.44 72 ARG A C 1
ATOM 576 O O . ARG A 1 72 ? 10.966 -1.330 -5.845 1.00 88.44 72 ARG A O 1
ATOM 583 N N . VAL A 1 73 ? 8.747 -1.152 -6.141 1.00 88.75 73 VAL A N 1
ATOM 584 C CA . VAL A 1 73 ? 8.584 0.056 -5.331 1.00 88.75 73 VAL A CA 1
ATOM 585 C C . VAL A 1 73 ? 7.806 -0.273 -4.064 1.00 88.75 73 VAL A C 1
ATOM 587 O O . VAL A 1 73 ? 6.900 -1.101 -4.073 1.00 88.75 73 VAL A O 1
ATOM 590 N N . GLY A 1 74 ? 8.162 0.352 -2.949 1.00 85.69 74 GLY A N 1
ATOM 591 C CA . GLY A 1 74 ? 7.366 0.333 -1.726 1.00 85.69 74 GLY A CA 1
ATOM 592 C C . GLY A 1 74 ? 7.426 1.678 -1.009 1.00 85.69 74 GLY A C 1
ATOM 593 O O . GLY A 1 74 ? 8.146 2.578 -1.431 1.00 85.69 74 GLY A O 1
ATOM 594 N N . TYR A 1 75 ? 6.715 1.794 0.118 1.00 82.94 75 TYR A N 1
ATOM 595 C CA . TYR A 1 75 ? 6.679 3.020 0.938 1.00 82.94 75 TYR A CA 1
ATOM 596 C C . TYR A 1 75 ? 8.057 3.564 1.312 1.00 82.94 75 TYR A C 1
ATOM 598 O O . TYR A 1 75 ? 8.252 4.772 1.365 1.00 82.94 75 TYR A O 1
ATOM 606 N N . PHE A 1 76 ? 9.015 2.674 1.567 1.00 84.69 76 PHE A N 1
ATOM 607 C CA . PHE A 1 76 ? 10.306 3.034 2.156 1.00 84.69 76 PHE A CA 1
ATOM 608 C C . PHE A 1 76 ? 11.477 3.015 1.165 1.00 84.69 76 PHE A C 1
ATOM 610 O O . PHE A 1 76 ? 12.611 3.260 1.569 1.00 84.69 76 PHE A O 1
ATOM 617 N N . GLY A 1 77 ? 11.241 2.716 -0.116 1.00 89.00 77 GLY A N 1
ATOM 618 C CA . GLY A 1 77 ? 12.323 2.654 -1.095 1.00 89.00 77 GLY A CA 1
ATOM 619 C C . GLY A 1 77 ? 11.993 1.884 -2.365 1.00 89.00 77 GLY A C 1
ATOM 620 O O . GLY A 1 77 ? 10.875 1.406 -2.569 1.00 89.00 77 GLY A O 1
ATOM 621 N N . ILE A 1 78 ? 13.013 1.774 -3.207 1.00 90.25 78 ILE A N 1
ATOM 622 C CA . ILE A 1 78 ? 12.993 1.098 -4.500 1.00 90.25 78 ILE A CA 1
ATOM 623 C C . ILE A 1 78 ? 14.008 -0.039 -4.431 1.00 90.25 78 ILE A C 1
ATOM 625 O O . ILE A 1 78 ? 15.101 0.130 -3.894 1.00 90.25 78 ILE A O 1
ATOM 629 N N . CYS A 1 79 ? 13.641 -1.197 -4.961 1.00 91.00 79 CYS A N 1
ATOM 630 C CA . CYS A 1 79 ? 14.518 -2.347 -5.104 1.00 91.00 79 CYS A CA 1
ATOM 631 C C . CYS A 1 79 ? 14.586 -2.739 -6.574 1.00 91.00 79 CYS A C 1
ATOM 633 O O . CYS A 1 79 ? 13.540 -2.913 -7.196 1.00 91.00 79 CYS A O 1
ATOM 635 N N . VAL A 1 80 ? 15.785 -2.917 -7.113 1.00 90.31 80 VAL A N 1
ATOM 636 C CA . VAL A 1 80 ? 15.997 -3.336 -8.501 1.00 90.31 80 VAL A CA 1
ATOM 637 C C . VAL A 1 80 ? 16.831 -4.598 -8.563 1.00 90.31 80 VAL A C 1
ATOM 639 O O . VAL A 1 80 ? 17.645 -4.860 -7.679 1.00 90.31 80 VAL A O 1
ATOM 642 N N . ASN A 1 81 ? 16.613 -5.375 -9.609 1.00 88.88 81 ASN A N 1
ATOM 643 C CA . ASN A 1 81 ? 17.413 -6.528 -9.965 1.00 88.88 81 ASN A CA 1
ATOM 644 C C . ASN A 1 81 ? 17.820 -6.365 -11.438 1.00 88.88 81 ASN A C 1
ATOM 646 O O . ASN A 1 81 ? 16.954 -6.561 -12.293 1.00 88.88 81 ASN A O 1
ATOM 650 N N . PRO A 1 82 ? 19.059 -5.926 -11.726 1.00 82.12 82 PRO A N 1
ATOM 651 C CA . PRO A 1 82 ? 19.480 -5.545 -13.076 1.00 82.12 82 PRO A CA 1
ATOM 652 C C . PRO A 1 82 ? 19.719 -6.727 -14.024 1.00 82.12 82 PRO A C 1
ATOM 654 O O . PRO A 1 82 ? 19.502 -6.581 -15.220 1.00 82.12 82 PRO A O 1
ATOM 657 N N . ASP A 1 83 ? 20.102 -7.893 -13.492 1.00 81.81 83 ASP A N 1
ATOM 658 C CA . ASP A 1 83 ? 20.486 -9.072 -14.289 1.00 81.81 83 ASP A CA 1
ATOM 659 C C . ASP A 1 83 ? 19.725 -10.348 -13.874 1.00 81.81 83 ASP A C 1
ATOM 661 O O . ASP A 1 83 ? 20.177 -11.471 -14.095 1.00 81.81 83 ASP A O 1
ATOM 665 N N . GLY A 1 84 ? 18.608 -10.210 -13.154 1.00 75.31 84 GLY A N 1
ATOM 666 C CA . GLY A 1 84 ? 17.865 -11.344 -12.585 1.00 75.31 84 GLY A CA 1
ATOM 667 C C . GLY A 1 84 ? 18.539 -12.042 -11.387 1.00 75.31 84 GLY A C 1
ATOM 668 O O . GLY A 1 84 ? 17.937 -12.930 -10.783 1.00 75.31 84 GLY A O 1
ATOM 669 N N . GLY A 1 85 ? 19.736 -11.612 -10.980 1.00 81.12 85 GLY A N 1
ATOM 670 C CA . GLY A 1 85 ? 20.476 -12.107 -9.817 1.00 81.12 85 GLY A CA 1
ATOM 671 C C . GLY A 1 85 ? 20.107 -11.424 -8.492 1.00 81.12 85 GLY A C 1
ATOM 672 O O . GLY A 1 85 ? 19.143 -11.805 -7.819 1.00 81.12 85 GLY A O 1
ATOM 673 N N . SER A 1 86 ? 20.935 -10.469 -8.060 1.00 85.38 86 SER A N 1
ATOM 674 C CA . SER A 1 86 ? 20.848 -9.832 -6.740 1.00 85.38 86 SER A CA 1
ATOM 675 C C . SER A 1 86 ? 19.926 -8.607 -6.724 1.00 85.38 86 SER A C 1
ATOM 677 O O . SER A 1 86 ? 19.753 -7.903 -7.714 1.00 85.38 86 SER A O 1
ATOM 679 N N . TRP A 1 87 ? 19.326 -8.343 -5.559 1.00 89.62 87 TRP A N 1
ATOM 680 C CA . TRP A 1 87 ? 18.481 -7.169 -5.341 1.00 89.62 87 TRP A CA 1
ATOM 681 C C . TRP A 1 87 ? 19.278 -6.030 -4.712 1.00 89.62 87 TRP A C 1
ATOM 683 O O . TRP A 1 87 ? 19.805 -6.178 -3.608 1.00 89.62 87 TRP A O 1
ATOM 693 N N . LEU A 1 88 ? 19.284 -4.879 -5.374 1.00 90.25 88 LEU A N 1
ATOM 694 C CA . LEU A 1 88 ? 19.822 -3.621 -4.869 1.00 90.25 88 LEU A CA 1
ATOM 695 C C . LEU A 1 88 ? 18.654 -2.752 -4.401 1.00 90.25 88 LEU A C 1
ATOM 697 O O . LEU A 1 88 ? 17.792 -2.387 -5.197 1.00 90.25 88 LEU A O 1
ATOM 701 N N . CYS A 1 89 ? 18.596 -2.440 -3.107 1.00 92.25 89 CYS A N 1
ATOM 702 C CA . CYS A 1 89 ? 17.523 -1.637 -2.523 1.00 92.25 89 CYS A CA 1
ATOM 703 C C . CYS A 1 89 ? 18.068 -0.321 -1.973 1.00 92.25 89 CYS A C 1
ATOM 705 O O . CYS A 1 89 ? 18.989 -0.322 -1.159 1.00 92.25 89 CYS A O 1
ATOM 707 N N . SER A 1 90 ? 17.459 0.794 -2.363 1.00 92.06 90 SER A N 1
ATOM 708 C CA . SER A 1 90 ? 17.812 2.127 -1.878 1.00 92.06 90 SER A CA 1
ATOM 709 C C . SER A 1 90 ? 16.568 3.006 -1.772 1.00 92.06 90 SER A C 1
ATOM 711 O O . SER A 1 90 ? 15.601 2.850 -2.517 1.00 92.06 90 SER A O 1
ATOM 713 N N . ASN A 1 91 ? 16.585 3.962 -0.844 1.00 88.88 91 ASN A N 1
ATOM 714 C CA . ASN A 1 91 ? 15.570 5.018 -0.789 1.00 88.88 91 ASN A CA 1
ATOM 715 C C . ASN A 1 91 ? 15.890 6.175 -1.758 1.00 88.88 91 ASN A C 1
ATOM 717 O O . ASN A 1 91 ? 15.015 6.968 -2.098 1.00 88.88 91 ASN A O 1
ATOM 721 N N . ASN A 1 92 ? 17.141 6.258 -2.221 1.00 90.19 92 ASN A N 1
ATOM 722 C CA . ASN A 1 92 ? 17.608 7.268 -3.160 1.00 90.19 92 ASN A CA 1
ATOM 723 C C . ASN A 1 92 ? 17.775 6.643 -4.553 1.00 90.19 92 ASN A C 1
ATOM 725 O O . ASN A 1 92 ? 18.686 5.840 -4.772 1.00 90.19 92 ASN A O 1
ATOM 729 N N . ALA A 1 93 ? 16.904 7.034 -5.485 1.00 87.94 93 ALA A N 1
ATOM 730 C CA . ALA A 1 93 ? 16.919 6.550 -6.862 1.00 87.94 93 ALA A CA 1
ATOM 731 C C . ALA A 1 93 ? 18.206 6.928 -7.607 1.00 87.94 93 ALA A C 1
ATOM 733 O O . ALA A 1 93 ? 18.730 6.120 -8.362 1.00 87.94 93 ALA A O 1
ATOM 734 N N . THR A 1 94 ? 18.771 8.108 -7.341 1.00 89.94 94 THR A N 1
ATOM 735 C CA . THR A 1 94 ? 20.029 8.559 -7.954 1.00 89.94 94 THR A CA 1
ATOM 736 C C . THR A 1 94 ? 21.216 7.726 -7.491 1.00 89.94 94 THR A C 1
ATOM 738 O O . THR A 1 94 ? 22.134 7.482 -8.265 1.00 89.94 94 THR A O 1
ATOM 741 N N . ALA A 1 95 ? 21.216 7.280 -6.232 1.00 89.50 95 ALA A N 1
ATOM 742 C CA . ALA A 1 95 ? 22.234 6.346 -5.757 1.00 89.50 95 ALA A CA 1
ATOM 743 C C . ALA A 1 95 ? 22.100 4.992 -6.467 1.00 89.50 95 ALA A C 1
ATOM 745 O O . ALA A 1 95 ? 23.102 4.409 -6.852 1.00 89.50 95 ALA A O 1
ATOM 746 N N . LEU A 1 96 ? 20.867 4.534 -6.699 1.00 87.75 96 LEU A N 1
ATOM 747 C CA . LEU A 1 96 ? 20.609 3.269 -7.380 1.00 87.75 96 LEU A CA 1
ATOM 748 C C . LEU A 1 96 ? 20.985 3.316 -8.867 1.00 87.75 96 LEU A C 1
ATOM 750 O O . LEU A 1 96 ? 21.610 2.392 -9.365 1.00 87.75 96 LEU A O 1
ATOM 754 N N . ALA A 1 97 ? 20.680 4.422 -9.546 1.00 88.31 97 ALA A N 1
ATOM 755 C CA . ALA A 1 97 ? 21.027 4.641 -10.948 1.00 88.31 97 ALA A CA 1
ATOM 756 C C . ALA A 1 97 ? 22.544 4.751 -11.198 1.00 88.31 97 ALA A C 1
ATOM 758 O O . ALA A 1 97 ? 22.978 4.600 -12.330 1.00 88.31 97 ALA A O 1
ATOM 759 N N . LYS A 1 98 ? 23.361 5.018 -10.167 1.00 89.31 98 LYS A N 1
ATOM 760 C CA . LYS A 1 98 ? 24.832 5.008 -10.282 1.00 89.31 98 LYS A CA 1
ATOM 761 C C . LYS A 1 98 ? 25.432 3.604 -10.245 1.00 89.31 98 LYS A C 1
ATOM 763 O O . LYS A 1 98 ? 26.529 3.414 -10.752 1.00 89.31 98 LYS A O 1
ATOM 768 N N . GLU A 1 99 ? 24.726 2.657 -9.635 1.00 87.44 99 GLU A N 1
ATOM 769 C CA . GLU A 1 99 ? 25.156 1.260 -9.499 1.00 87.44 99 GLU A CA 1
ATOM 770 C C . GLU A 1 99 ? 24.668 0.383 -10.664 1.00 87.44 99 GLU A C 1
ATOM 772 O O . GLU A 1 99 ? 25.040 -0.784 -10.751 1.00 87.44 99 GLU A O 1
ATOM 777 N N . VAL A 1 100 ? 23.823 0.926 -11.546 1.00 87.25 100 VAL A N 1
ATOM 778 C CA . VAL A 1 100 ? 23.229 0.222 -12.691 1.00 87.25 100 VAL A CA 1
ATOM 779 C C . VAL A 1 100 ? 23.744 0.850 -13.984 1.00 87.25 100 VAL A C 1
ATOM 781 O O . VAL A 1 100 ? 23.807 2.074 -14.102 1.00 87.25 100 VAL A O 1
ATOM 784 N N . SER A 1 101 ? 24.144 0.021 -14.950 1.00 85.19 101 SER A N 1
ATOM 785 C CA . SER A 1 101 ? 24.639 0.505 -16.241 1.00 85.19 101 SER A CA 1
ATOM 786 C C . SER A 1 101 ? 23.498 0.889 -17.191 1.00 85.19 101 SER A C 1
ATOM 788 O O . SER A 1 101 ? 22.354 0.460 -17.040 1.00 85.19 101 SER A O 1
ATOM 790 N N . VAL A 1 102 ? 23.815 1.688 -18.215 1.00 83.50 102 VAL A N 1
ATOM 791 C CA . VAL A 1 102 ? 22.840 2.110 -19.240 1.00 83.50 102 VAL A CA 1
ATOM 792 C C . VAL A 1 102 ? 22.289 0.912 -20.023 1.00 83.50 102 VAL A C 1
ATOM 794 O O . VAL A 1 102 ? 21.117 0.909 -20.380 1.00 83.50 102 VAL A O 1
ATOM 797 N N . ASP A 1 103 ? 23.101 -0.128 -20.224 1.00 82.50 103 ASP A N 1
ATOM 798 C CA . ASP A 1 103 ? 22.687 -1.355 -20.918 1.00 82.50 103 ASP A CA 1
ATOM 799 C C . ASP A 1 103 ? 21.709 -2.202 -20.086 1.00 82.50 103 ASP A C 1
ATOM 801 O O . ASP A 1 103 ? 20.947 -2.995 -20.634 1.00 82.50 103 ASP A O 1
ATOM 805 N N . GLN A 1 104 ? 21.722 -2.036 -18.759 1.00 83.75 104 GLN A N 1
ATOM 806 C CA . GLN A 1 104 ? 20.824 -2.734 -17.837 1.00 83.75 104 GLN A CA 1
ATOM 807 C C . GLN A 1 104 ? 19.487 -2.005 -17.661 1.00 83.75 104 GLN A C 1
ATOM 809 O O . GLN A 1 104 ? 18.466 -2.663 -17.475 1.00 83.75 104 GLN A O 1
ATOM 814 N N . ASP A 1 105 ? 19.466 -0.669 -17.737 1.00 85.44 105 ASP A N 1
ATOM 815 C CA . ASP A 1 105 ? 18.238 0.139 -17.686 1.00 85.44 105 ASP A CA 1
ATOM 816 C C . ASP A 1 105 ? 18.066 1.064 -18.911 1.00 85.44 105 ASP A C 1
ATOM 818 O O . ASP A 1 105 ? 18.023 2.292 -18.771 1.00 85.44 105 ASP A O 1
ATOM 822 N N . PRO A 1 106 ? 17.927 0.512 -20.132 1.00 84.19 106 PRO A N 1
ATOM 823 C CA . PRO A 1 106 ? 17.847 1.316 -21.354 1.00 84.19 106 PRO A CA 1
ATOM 824 C C . PRO A 1 106 ? 16.550 2.139 -21.456 1.00 84.19 106 PRO A C 1
ATOM 826 O O . PRO A 1 106 ? 16.479 3.111 -22.206 1.00 84.19 106 PRO A O 1
ATOM 829 N N . LEU A 1 107 ? 15.519 1.767 -20.689 1.00 83.19 107 LEU A N 1
ATOM 830 C CA . LEU A 1 107 ? 14.207 2.425 -20.648 1.00 83.19 107 LEU A CA 1
ATOM 831 C C . LEU A 1 107 ? 14.041 3.363 -19.444 1.00 83.19 107 LEU A C 1
ATOM 833 O O . LEU A 1 107 ? 12.967 3.939 -19.262 1.00 83.19 107 LEU A O 1
ATOM 837 N N . ASN A 1 108 ? 15.087 3.532 -18.630 1.00 87.62 108 ASN A N 1
ATOM 838 C CA . ASN A 1 108 ? 15.081 4.381 -17.441 1.00 87.62 108 ASN A CA 1
ATOM 839 C C . ASN A 1 108 ? 13.927 4.052 -16.464 1.00 87.62 108 ASN A C 1
ATOM 841 O O . ASN A 1 108 ? 13.244 4.931 -15.917 1.00 87.62 108 ASN A O 1
ATOM 845 N N . LEU A 1 109 ? 13.689 2.757 -16.248 1.00 85.75 109 LEU A N 1
ATOM 846 C CA . LEU A 1 109 ? 12.678 2.229 -15.338 1.00 85.75 109 LEU A CA 1
ATOM 847 C C . LEU A 1 109 ? 12.978 2.598 -13.881 1.00 85.75 109 LEU A C 1
ATOM 849 O O . LEU A 1 109 ? 12.043 2.698 -13.083 1.00 85.75 109 LEU A O 1
ATOM 853 N N . ILE A 1 110 ? 14.243 2.846 -13.517 1.00 89.25 110 ILE A N 1
ATOM 854 C CA . ILE A 1 110 ? 14.617 3.332 -12.179 1.00 89.25 110 ILE A CA 1
ATOM 855 C C . ILE A 1 110 ? 14.026 4.719 -11.921 1.00 89.25 110 ILE A C 1
ATOM 857 O O . ILE A 1 110 ? 13.470 4.966 -10.846 1.00 89.25 110 ILE A O 1
ATOM 861 N N . TRP A 1 111 ? 14.101 5.621 -12.901 1.00 89.19 111 TRP A N 1
ATOM 862 C CA . TRP A 1 111 ? 13.505 6.950 -12.783 1.00 89.19 111 TRP A CA 1
ATOM 863 C C . TRP A 1 111 ? 11.975 6.883 -12.742 1.00 89.19 111 TRP A C 1
ATOM 865 O O . TRP A 1 111 ? 11.355 7.544 -11.906 1.00 89.19 111 TRP A O 1
ATOM 875 N N . LEU A 1 112 ? 11.365 6.030 -13.572 1.00 86.56 112 LEU A N 1
ATOM 876 C CA . LEU A 1 112 ? 9.917 5.799 -13.546 1.00 86.56 112 LEU A CA 1
ATOM 877 C C . LEU A 1 112 ? 9.459 5.272 -12.174 1.00 86.56 112 LEU A C 1
ATOM 879 O O . LEU A 1 112 ? 8.474 5.748 -11.609 1.00 86.56 112 LEU A O 1
ATOM 883 N N . ALA A 1 113 ? 10.207 4.322 -11.608 1.00 87.12 113 ALA A N 1
ATOM 884 C CA . ALA A 1 113 ? 9.966 3.776 -10.278 1.00 87.12 113 ALA A CA 1
ATOM 885 C C . ALA A 1 113 ? 10.098 4.844 -9.176 1.00 87.12 113 ALA A C 1
ATOM 887 O O . ALA A 1 113 ? 9.332 4.830 -8.209 1.00 87.12 113 ALA A O 1
ATOM 888 N N . ALA A 1 114 ? 11.032 5.785 -9.329 1.00 89.25 114 ALA A N 1
ATOM 889 C CA . ALA A 1 114 ? 11.192 6.913 -8.418 1.00 89.25 114 ALA A CA 1
ATOM 890 C C . ALA A 1 114 ? 9.997 7.865 -8.470 1.00 89.25 114 ALA A C 1
ATOM 892 O O . ALA A 1 114 ? 9.435 8.190 -7.425 1.00 89.25 114 ALA A O 1
ATOM 893 N N . GLN A 1 115 ? 9.542 8.227 -9.671 1.00 88.69 115 GLN A N 1
ATOM 894 C CA . GLN A 1 115 ? 8.347 9.056 -9.815 1.00 88.69 115 GLN A CA 1
ATOM 895 C C . GLN A 1 115 ? 7.100 8.392 -9.240 1.00 88.69 115 GLN A C 1
ATOM 897 O O . GLN A 1 115 ? 6.319 9.033 -8.538 1.00 88.69 115 GLN A O 1
ATOM 902 N N . PHE A 1 116 ? 6.941 7.087 -9.463 1.00 84.31 116 PHE A N 1
ATOM 903 C CA . PHE A 1 116 ? 5.851 6.334 -8.853 1.00 84.31 116 PHE A CA 1
ATOM 904 C C . PHE A 1 116 ? 5.900 6.404 -7.318 1.00 84.31 116 PHE A C 1
ATOM 906 O O . PHE A 1 116 ? 4.880 6.665 -6.678 1.00 84.31 116 PHE A O 1
ATOM 913 N N . LYS A 1 117 ? 7.081 6.213 -6.717 1.00 85.69 117 LYS A N 1
ATOM 914 C CA . LYS A 1 117 ? 7.261 6.302 -5.262 1.00 85.69 117 LYS A CA 1
ATOM 915 C C . LYS A 1 117 ? 6.848 7.670 -4.720 1.00 85.69 117 LYS A C 1
ATOM 917 O O . LYS A 1 117 ? 6.088 7.727 -3.758 1.00 85.69 117 LYS A O 1
ATOM 922 N N . ASP A 1 118 ? 7.333 8.744 -5.326 1.00 86.12 118 ASP A N 1
ATOM 923 C CA . ASP A 1 118 ? 7.181 10.081 -4.752 1.00 86.12 118 ASP A CA 1
ATOM 924 C C . ASP A 1 118 ? 5.763 10.653 -4.948 1.00 86.12 118 ASP A C 1
ATOM 926 O O . ASP A 1 118 ? 5.294 11.424 -4.112 1.00 86.12 118 ASP A O 1
ATOM 930 N N . MET A 1 119 ? 5.049 10.236 -6.001 1.00 81.00 119 MET A N 1
ATOM 931 C CA . MET A 1 119 ? 3.724 10.777 -6.339 1.00 81.00 119 MET A CA 1
ATOM 932 C C . MET A 1 119 ? 2.548 9.936 -5.826 1.00 81.00 119 MET A C 1
ATOM 934 O O . MET A 1 119 ? 1.487 10.480 -5.523 1.00 81.00 119 MET A O 1
ATOM 938 N N . ILE A 1 120 ? 2.690 8.609 -5.762 1.00 76.44 120 ILE A N 1
ATOM 939 C CA . ILE A 1 120 ? 1.548 7.700 -5.542 1.00 76.44 120 ILE A CA 1
ATOM 940 C C . ILE A 1 120 ? 1.548 7.109 -4.132 1.00 76.44 120 ILE A C 1
ATOM 942 O O . ILE A 1 120 ? 0.493 6.818 -3.558 1.00 76.44 120 ILE A O 1
ATOM 946 N N . VAL A 1 121 ? 2.727 6.952 -3.541 1.00 72.19 121 VAL A N 1
ATOM 947 C CA . VAL A 1 121 ? 2.907 6.189 -2.313 1.00 72.19 121 VAL A CA 1
ATOM 948 C C . VAL A 1 121 ? 2.831 7.132 -1.103 1.00 72.19 121 VAL A C 1
ATOM 950 O O . VAL A 1 121 ? 3.847 7.577 -0.584 1.00 72.19 121 VAL A O 1
ATOM 953 N N . PHE A 1 122 ? 1.610 7.445 -0.643 1.00 78.25 122 PHE A N 1
ATOM 954 C CA . PHE A 1 122 ? 1.352 8.310 0.524 1.00 78.25 122 PHE A CA 1
ATOM 955 C C . PHE A 1 122 ? 1.117 7.483 1.814 1.00 78.25 122 PHE A C 1
ATOM 957 O O . PHE A 1 122 ? 0.003 6.998 2.034 1.00 78.25 122 PHE A O 1
ATOM 964 N N . PRO A 1 123 ? 2.127 7.284 2.692 1.00 83.81 123 PRO A N 1
ATOM 965 C CA . PRO A 1 123 ? 2.000 6.420 3.875 1.00 83.81 123 PRO A CA 1
ATOM 966 C C . PRO A 1 123 ? 1.304 7.079 5.076 1.00 83.81 123 PRO A C 1
ATOM 968 O O . PRO A 1 123 ? 0.919 6.379 6.013 1.00 83.81 123 PRO A O 1
ATOM 971 N N . TYR A 1 124 ? 1.168 8.408 5.096 1.00 89.19 124 TYR A N 1
ATOM 972 C CA . TYR A 1 124 ? 0.836 9.143 6.323 1.00 89.19 124 TYR A CA 1
ATOM 973 C C . TYR A 1 124 ? -0.535 8.780 6.911 1.00 89.19 124 TYR A C 1
ATOM 975 O O . TYR A 1 124 ? -0.650 8.645 8.127 1.00 89.19 124 TYR A O 1
ATOM 983 N N . LEU A 1 125 ? -1.554 8.542 6.076 1.00 91.06 125 LEU A N 1
ATOM 984 C CA . LEU A 1 125 ? -2.883 8.133 6.555 1.00 91.06 125 LEU A CA 1
ATOM 985 C C . LEU A 1 125 ? -2.861 6.765 7.251 1.00 91.06 125 LEU A C 1
ATOM 987 O O . LEU A 1 125 ? -3.494 6.601 8.293 1.00 91.06 125 LEU A O 1
ATOM 991 N N . ILE A 1 126 ? -2.093 5.803 6.726 1.00 90.62 126 ILE A N 1
ATOM 992 C CA . ILE A 1 126 ? -1.931 4.484 7.354 1.00 90.62 126 ILE A CA 1
ATOM 993 C C . ILE A 1 126 ? -1.206 4.616 8.693 1.00 90.62 126 ILE A C 1
ATOM 995 O O . ILE A 1 126 ? -1.619 3.997 9.670 1.00 90.62 126 ILE A O 1
ATOM 999 N N . ILE A 1 127 ? -0.156 5.439 8.765 1.00 92.06 127 ILE A N 1
ATOM 1000 C CA . ILE A 1 127 ? 0.588 5.660 10.014 1.00 92.06 127 ILE A CA 1
ATOM 1001 C C . ILE A 1 127 ? -0.338 6.232 11.096 1.00 92.06 127 ILE A C 1
ATOM 1003 O O . ILE A 1 127 ? -0.360 5.722 12.216 1.00 92.06 127 ILE A O 1
ATOM 1007 N N . ILE A 1 128 ? -1.154 7.234 10.759 1.00 93.62 128 ILE A N 1
ATOM 1008 C CA . ILE A 1 128 ? -2.130 7.818 11.693 1.00 93.62 128 ILE A CA 1
ATOM 1009 C C . ILE A 1 128 ? -3.177 6.774 12.112 1.00 93.62 128 ILE A C 1
ATOM 1011 O O . ILE A 1 128 ? -3.495 6.663 13.297 1.00 93.62 128 ILE A O 1
ATOM 1015 N N . ALA A 1 129 ? -3.673 5.963 11.174 1.00 94.19 129 ALA A N 1
ATOM 1016 C CA . ALA A 1 129 ? -4.636 4.908 11.478 1.00 94.19 129 ALA A CA 1
ATOM 1017 C C . ALA A 1 129 ? -4.076 3.859 12.454 1.00 94.19 129 ALA A C 1
ATOM 1019 O O . ALA A 1 129 ? -4.793 3.437 13.364 1.00 94.19 129 ALA A O 1
ATOM 1020 N N . ILE A 1 130 ? -2.798 3.483 12.308 1.00 93.12 130 ILE A N 1
ATOM 1021 C CA . ILE A 1 130 ? -2.100 2.568 13.225 1.00 93.12 130 ILE A CA 1
ATOM 1022 C C . ILE A 1 130 ? -2.012 3.173 14.629 1.00 93.12 130 ILE A C 1
ATOM 1024 O O . ILE A 1 130 ? -2.292 2.476 15.602 1.00 93.12 130 ILE A O 1
ATOM 1028 N N . ILE A 1 131 ? -1.678 4.463 14.749 1.00 95.94 131 ILE A N 1
ATOM 1029 C CA . ILE A 1 131 ? -1.624 5.155 16.047 1.00 95.94 131 ILE A CA 1
ATOM 1030 C C . ILE A 1 131 ? -3.000 5.130 16.723 1.00 95.94 131 ILE A C 1
ATOM 1032 O O . ILE A 1 131 ? -3.107 4.786 17.898 1.00 95.94 131 ILE A O 1
ATOM 1036 N N . PHE A 1 132 ? -4.068 5.428 15.982 1.00 94.88 132 PHE A N 1
ATOM 1037 C CA . PHE A 1 132 ? -5.436 5.375 16.505 1.00 94.88 132 PHE A CA 1
ATOM 1038 C C . PHE A 1 132 ? -5.861 3.961 16.912 1.00 94.88 132 PHE A C 1
ATOM 1040 O O . PHE A 1 132 ? -6.435 3.781 17.987 1.00 94.88 132 PHE A O 1
ATOM 1047 N N . ALA A 1 133 ? -5.534 2.947 16.108 1.00 92.94 133 ALA A N 1
ATOM 1048 C CA . ALA A 1 133 ? -5.802 1.554 16.455 1.00 92.94 133 ALA A CA 1
ATOM 1049 C C . ALA A 1 133 ? -5.041 1.133 17.724 1.00 92.94 133 ALA A C 1
ATOM 1051 O O . ALA A 1 133 ? -5.614 0.488 18.599 1.00 92.94 133 ALA A O 1
ATOM 1052 N N . PHE A 1 134 ? -3.783 1.555 17.873 1.00 93.75 134 PHE A N 1
ATOM 1053 C CA . PHE A 1 134 ? -2.982 1.283 19.065 1.00 93.75 134 PHE A CA 1
ATOM 1054 C C . PHE A 1 134 ? -3.555 1.958 20.319 1.00 93.75 134 PHE A C 1
ATOM 1056 O O . PHE A 1 134 ? -3.680 1.312 21.356 1.00 93.75 134 PHE A O 1
ATOM 1063 N N . ILE A 1 135 ? -3.984 3.220 20.222 1.00 93.31 135 ILE A N 1
ATOM 1064 C CA . ILE A 1 135 ? -4.668 3.916 21.324 1.00 93.31 135 ILE A CA 1
ATOM 1065 C C . ILE A 1 135 ? -5.962 3.183 21.708 1.00 93.31 135 ILE A C 1
ATOM 1067 O O . ILE A 1 135 ? -6.225 3.000 22.894 1.00 93.31 135 ILE A O 1
ATOM 1071 N N . CYS A 1 136 ? -6.747 2.714 20.732 1.00 91.44 136 CYS A N 1
ATOM 1072 C CA . CYS A 1 136 ? -7.946 1.914 20.998 1.00 91.44 136 CYS A CA 1
ATOM 1073 C C . CYS A 1 136 ? -7.608 0.623 21.765 1.00 91.44 136 CYS A C 1
ATOM 1075 O O . CYS A 1 136 ? -8.271 0.308 22.752 1.00 91.44 136 CYS A O 1
ATOM 1077 N N . LEU A 1 137 ? -6.539 -0.080 21.373 1.00 88.62 137 LEU A N 1
ATOM 1078 C CA . LEU A 1 137 ? -6.064 -1.266 22.090 1.00 88.62 137 LEU A CA 1
ATOM 1079 C C . LEU A 1 137 ? -5.633 -0.949 23.525 1.00 88.62 137 LEU A C 1
ATOM 1081 O O . LEU A 1 137 ? -5.958 -1.719 24.421 1.00 88.62 137 LEU A O 1
ATOM 1085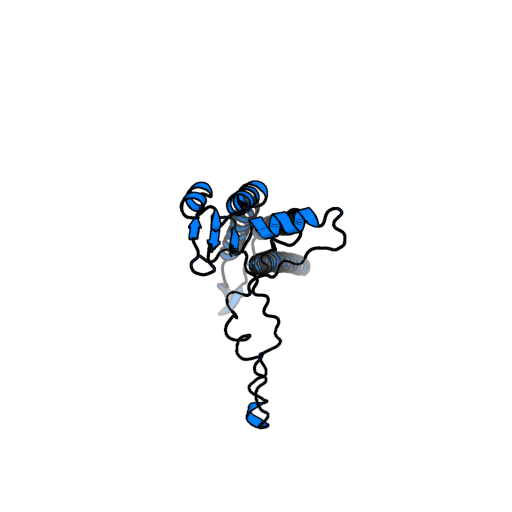 N N . LEU A 1 138 ? -4.954 0.177 23.769 1.00 90.00 138 LEU A N 1
ATOM 1086 C CA . LEU A 1 138 ? -4.583 0.591 25.127 1.00 90.00 138 LEU A CA 1
ATOM 1087 C C . LEU A 1 138 ? -5.811 0.897 25.992 1.00 90.00 138 LEU A C 1
ATOM 1089 O O . LEU A 1 138 ? -5.868 0.454 27.135 1.00 90.00 138 LEU A O 1
ATOM 1093 N N . LEU A 1 139 ? -6.809 1.594 25.438 1.00 86.00 139 LEU A N 1
ATOM 1094 C CA . LEU A 1 139 ? -8.072 1.866 26.134 1.00 86.00 139 LEU A CA 1
ATOM 1095 C C . LEU A 1 139 ? -8.820 0.568 26.473 1.00 86.00 139 LEU A C 1
ATOM 1097 O O . LEU A 1 139 ? -9.385 0.445 27.559 1.00 86.00 139 LEU A O 1
ATOM 1101 N N . LEU A 1 140 ? -8.791 -0.411 25.567 1.00 82.81 140 LEU A N 1
ATOM 1102 C CA . LEU A 1 140 ? -9.363 -1.737 25.798 1.00 82.81 140 LEU A CA 1
ATOM 1103 C C . LEU A 1 140 ? -8.555 -2.553 26.820 1.00 82.81 140 LEU A C 1
ATOM 1105 O O . LEU A 1 140 ? -9.138 -3.292 27.607 1.00 82.81 140 LEU A O 1
ATOM 1109 N N . ALA A 1 141 ? -7.231 -2.407 26.848 1.00 83.94 141 ALA A N 1
ATOM 1110 C CA . ALA A 1 141 ? -6.362 -3.093 27.803 1.00 83.94 141 ALA A CA 1
ATOM 1111 C C . ALA A 1 141 ? -6.487 -2.537 29.232 1.00 83.94 141 ALA A C 1
ATOM 1113 O O . ALA A 1 141 ? -6.236 -3.262 30.189 1.00 83.94 141 ALA A O 1
ATOM 1114 N N . THR A 1 142 ? -6.891 -1.273 29.395 1.00 75.44 142 THR A N 1
ATOM 1115 C CA . THR A 1 142 ? -7.129 -0.665 30.717 1.00 75.44 142 THR A CA 1
ATOM 1116 C C . THR A 1 142 ? -8.420 -1.118 31.404 1.00 75.44 142 THR A C 1
ATOM 1118 O O . THR A 1 142 ? -8.664 -0.706 32.538 1.00 75.44 142 THR A O 1
ATOM 1121 N N . PHE A 1 143 ? -9.256 -1.948 30.768 1.00 67.88 143 PHE A N 1
ATOM 1122 C CA . PHE A 1 143 ? -10.419 -2.512 31.451 1.00 67.88 143 PHE A CA 1
ATOM 1123 C C . PHE A 1 143 ? -9.959 -3.515 32.521 1.00 67.88 143 PHE A C 1
ATOM 1125 O O . PHE A 1 143 ? -9.279 -4.484 32.176 1.00 67.88 143 PHE A O 1
ATOM 1132 N N . PRO A 1 144 ? -10.299 -3.300 33.808 1.00 57.22 144 PRO A N 1
ATOM 1133 C CA . PRO A 1 144 ? -9.928 -4.232 34.861 1.00 57.22 144 PRO A CA 1
ATOM 1134 C C . PRO A 1 144 ? -10.542 -5.601 34.560 1.00 57.22 144 PRO A C 1
ATOM 1136 O O . PRO A 1 144 ? -11.721 -5.710 34.215 1.00 57.22 144 PRO A O 1
ATOM 1139 N N . GLY A 1 145 ? -9.697 -6.630 34.631 1.00 58.59 145 GLY A N 1
ATOM 1140 C CA . GLY A 1 145 ? -10.111 -8.020 34.494 1.00 58.59 145 GLY A CA 1
ATOM 1141 C C . GLY A 1 145 ? -11.057 -8.439 35.618 1.00 58.59 145 GLY A C 1
ATOM 1142 O O . GLY A 1 145 ? -11.262 -7.700 36.577 1.00 58.59 145 GLY A O 1
ATOM 1143 N N . TRP A 1 146 ? -11.628 -9.631 35.462 1.00 54.72 146 TRP A N 1
ATOM 1144 C CA . TRP A 1 146 ? -12.460 -10.323 36.447 1.00 54.72 146 TRP A CA 1
ATOM 1145 C C . TRP A 1 146 ? -11.944 -10.085 37.875 1.00 54.72 146 TRP A C 1
ATOM 1147 O O . TRP A 1 146 ? -10.768 -10.332 38.152 1.00 54.72 146 TRP A O 1
ATOM 1157 N N . HIS A 1 147 ? -12.800 -9.552 38.748 1.00 57.69 147 HIS A N 1
ATOM 1158 C CA . HIS A 1 147 ? -12.507 -9.442 40.172 1.00 57.69 147 HIS A CA 1
ATOM 1159 C C . HIS A 1 147 ? -13.580 -10.210 40.936 1.00 57.69 147 HIS A C 1
ATOM 1161 O O . HIS A 1 147 ? -14.776 -10.050 40.680 1.00 57.69 147 HIS A O 1
ATOM 1167 N N . GLU A 1 148 ? -13.131 -11.095 41.816 1.00 59.28 148 GLU A N 1
ATOM 1168 C CA . GLU A 1 148 ? -13.991 -11.827 42.735 1.00 59.28 148 GLU A CA 1
ATOM 1169 C C . GLU A 1 148 ? -14.309 -10.892 43.904 1.00 59.28 148 GLU A C 1
ATOM 1171 O O . GLU A 1 148 ? -13.402 -10.352 44.541 1.00 59.28 148 GLU A O 1
ATOM 1176 N N . GLU A 1 149 ? -15.594 -10.653 44.151 1.00 60.75 149 GLU A N 1
ATOM 1177 C CA . GLU A 1 149 ? -16.062 -9.994 45.368 1.00 60.75 149 GLU A CA 1
ATOM 1178 C C . GLU A 1 149 ? -16.746 -11.049 46.249 1.00 60.75 149 GLU A C 1
ATOM 1180 O O . GLU A 1 149 ? -17.522 -11.881 45.771 1.00 60.75 149 GLU A O 1
ATOM 1185 N N . GLU A 1 150 ? -16.425 -11.043 47.542 1.00 57.38 150 GLU A N 1
ATOM 1186 C CA . GLU A 1 150 ? -16.998 -11.954 48.534 1.00 57.38 150 GLU A CA 1
ATOM 1187 C C . GLU A 1 150 ? -18.292 -11.323 49.082 1.00 57.38 150 GLU A C 1
ATOM 1189 O O . GLU A 1 150 ? -18.256 -10.267 49.720 1.00 57.38 150 GLU A O 1
ATOM 1194 N N . ASP A 1 151 ? -19.452 -11.927 48.792 1.00 56.47 151 ASP A N 1
ATOM 1195 C CA . ASP A 1 151 ? -20.748 -11.451 49.299 1.00 56.47 151 ASP A CA 1
ATOM 1196 C C . ASP A 1 151 ? -20.846 -11.672 50.825 1.00 56.47 151 ASP A C 1
ATOM 1198 O O . ASP A 1 151 ? -20.180 -12.534 51.399 1.00 56.47 151 ASP A O 1
ATOM 1202 N N . SER A 1 152 ? -21.751 -10.962 51.508 1.00 61.03 152 SER A N 1
ATOM 1203 C CA . SER A 1 152 ? -21.958 -11.076 52.967 1.00 61.03 152 SER A CA 1
ATOM 1204 C C . SER A 1 152 ? -22.408 -12.466 53.469 1.00 61.03 152 SER A C 1
ATOM 1206 O O . SER A 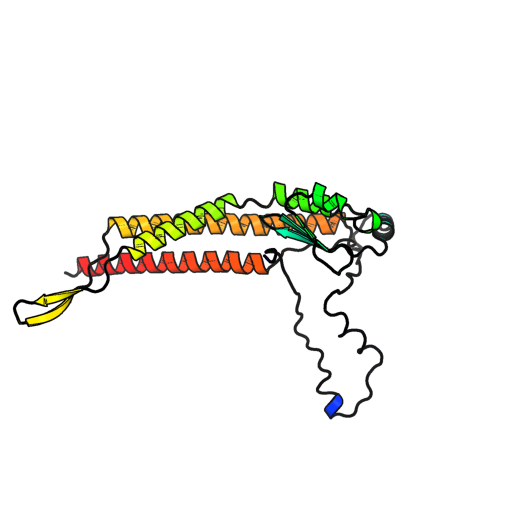1 152 ? -22.475 -12.683 54.677 1.00 61.03 152 SER A O 1
ATOM 1208 N N . GLU A 1 153 ? -22.725 -13.396 52.561 1.00 66.38 153 GLU A N 1
ATOM 1209 C CA . GLU A 1 153 ? -23.030 -14.813 52.834 1.00 66.38 153 GLU A CA 1
ATOM 1210 C C . GLU A 1 153 ? -21.825 -15.758 52.610 1.00 66.38 153 GLU A C 1
ATOM 1212 O O . GLU A 1 153 ? -21.969 -16.971 52.754 1.00 66.38 153 GLU A O 1
ATOM 1217 N N . GLY A 1 154 ? -20.637 -15.235 52.272 1.00 63.97 154 GLY A N 1
ATOM 1218 C CA . GLY A 1 154 ? -19.432 -16.038 52.008 1.00 63.97 154 GLY A CA 1
ATOM 1219 C C . GLY A 1 154 ? -19.444 -16.769 50.659 1.00 63.97 154 GLY A C 1
ATOM 1220 O O . GLY A 1 154 ? -18.688 -17.715 50.463 1.00 63.97 154 GLY A O 1
ATOM 1221 N N . SER A 1 155 ? -20.324 -16.366 49.735 1.00 63.28 155 SER A N 1
ATOM 1222 C CA . SER A 1 155 ? -20.330 -16.862 48.357 1.00 63.28 155 SER A CA 1
ATOM 1223 C C . SER A 1 155 ? -19.462 -15.954 47.491 1.00 63.28 155 SER A C 1
ATOM 1225 O O . SER A 1 155 ? -19.744 -14.764 47.368 1.00 63.28 155 SER A O 1
ATOM 1227 N N . GLU A 1 156 ? -18.448 -16.523 46.845 1.00 52.81 156 GLU A N 1
ATOM 1228 C CA . GLU A 1 156 ? -17.658 -15.833 45.823 1.00 52.81 156 GLU A CA 1
ATOM 1229 C C . GLU A 1 156 ? -18.572 -15.473 44.640 1.00 52.81 156 GLU A C 1
ATOM 1231 O O . GLU A 1 156 ? -19.231 -16.341 44.052 1.00 52.81 156 GLU A O 1
ATOM 1236 N N . ARG A 1 157 ? -18.655 -14.185 44.299 1.00 59.59 157 ARG A N 1
ATOM 1237 C CA . ARG A 1 157 ? -19.305 -13.717 43.073 1.00 59.59 157 ARG A CA 1
ATOM 1238 C C . ARG A 1 157 ? -18.268 -13.065 42.174 1.00 59.59 157 ARG A C 1
ATOM 1240 O O . ARG A 1 157 ? -17.632 -12.081 42.536 1.00 59.59 157 ARG A O 1
ATOM 1247 N N . GLU A 1 158 ? -18.152 -13.571 40.951 1.00 56.12 158 GLU A N 1
ATOM 1248 C CA . GLU A 1 158 ? -17.430 -12.872 39.891 1.00 56.12 158 GLU A CA 1
ATOM 1249 C C . GLU A 1 158 ? -18.223 -11.626 39.480 1.00 56.12 158 GLU A C 1
ATOM 1251 O O . GLU A 1 158 ? -19.229 -11.705 38.762 1.00 56.12 158 GLU A O 1
ATOM 1256 N N . VAL A 1 159 ? -17.770 -10.452 39.919 1.00 58.72 159 VAL A N 1
ATOM 1257 C CA . VAL A 1 159 ? -18.347 -9.182 39.486 1.00 58.72 159 VAL A CA 1
ATOM 1258 C C . VAL A 1 159 ? -17.597 -8.737 38.241 1.00 58.72 159 VAL A C 1
ATOM 1260 O O . VAL A 1 159 ? -16.391 -8.496 38.246 1.00 58.72 159 VAL A O 1
ATOM 1263 N N . LYS A 1 160 ? -18.322 -8.635 37.127 1.00 57.53 160 LYS A N 1
ATOM 1264 C CA . LYS A 1 160 ? -17.773 -8.121 35.873 1.00 57.53 160 LYS A CA 1
ATOM 1265 C C . LYS A 1 160 ? -17.979 -6.606 35.838 1.00 57.53 160 LYS A C 1
ATOM 1267 O O . LYS A 1 160 ? -19.110 -6.175 35.597 1.00 57.53 160 LYS A O 1
ATOM 1272 N N . PRO A 1 161 ? -16.944 -5.776 36.074 1.00 61.91 161 PRO A N 1
ATOM 1273 C CA . PRO A 1 161 ? -17.114 -4.333 36.031 1.00 61.91 161 PRO A CA 1
ATOM 1274 C C . PRO A 1 161 ? -17.566 -3.922 34.628 1.00 61.91 161 PRO A C 1
ATOM 1276 O O . PRO A 1 161 ? -16.923 -4.238 33.623 1.00 61.91 161 PRO A O 1
ATOM 1279 N N . PHE A 1 162 ? -18.706 -3.232 34.544 1.00 60.31 162 PHE A N 1
ATOM 1280 C CA . PHE A 1 162 ? -19.175 -2.690 33.276 1.00 60.31 162 PHE A CA 1
ATOM 1281 C C . PHE A 1 162 ? -18.135 -1.693 32.750 1.00 60.31 162 PHE A C 1
ATOM 1283 O O . PHE A 1 162 ? -17.719 -0.798 33.496 1.00 60.31 162 PHE A O 1
ATOM 1290 N N . PRO A 1 163 ? -17.713 -1.802 31.477 1.00 65.44 163 PRO A N 1
ATOM 1291 C CA . PRO A 1 163 ? -16.766 -0.859 30.913 1.00 65.44 163 PRO A CA 1
ATOM 1292 C C . PRO A 1 163 ? -17.357 0.548 31.003 1.00 65.44 163 PRO A C 1
ATOM 1294 O O . PRO A 1 163 ? -18.540 0.771 30.718 1.00 65.44 163 PRO A O 1
ATOM 1297 N N . SER A 1 164 ? -16.543 1.517 31.421 1.00 70.00 164 SER A N 1
ATOM 1298 C CA . SER A 1 164 ? -17.017 2.887 31.578 1.00 70.00 164 SER A CA 1
ATOM 1299 C C . SER A 1 164 ? -17.567 3.401 30.239 1.00 70.00 164 SER A C 1
ATOM 1301 O O . SER A 1 164 ? -16.934 3.302 29.179 1.00 70.00 164 SER A O 1
ATOM 1303 N N . ARG A 1 165 ? -18.800 3.931 30.277 1.00 75.88 165 ARG A N 1
ATOM 1304 C CA . ARG A 1 165 ? -19.515 4.457 29.101 1.00 75.88 165 ARG A CA 1
ATOM 1305 C C . ARG A 1 165 ? -18.665 5.424 28.251 1.00 75.88 165 ARG A C 1
ATOM 1307 O O . ARG A 1 165 ? -18.668 5.240 27.033 1.00 75.88 165 ARG A O 1
ATOM 1314 N N . PRO A 1 166 ? -17.914 6.396 28.821 1.00 79.69 166 PRO A N 1
ATOM 1315 C CA . PRO A 1 166 ? -17.109 7.308 28.008 1.00 79.69 166 PRO A CA 1
ATOM 1316 C C . PRO A 1 166 ? -15.936 6.609 27.312 1.00 79.69 166 PRO A C 1
ATOM 1318 O O . PRO A 1 166 ? -15.706 6.861 26.133 1.00 79.69 166 PRO A O 1
ATOM 1321 N N . VAL A 1 167 ? -15.235 5.688 27.984 1.00 83.56 167 VAL A N 1
ATOM 1322 C CA . VAL A 1 167 ? -14.095 4.969 27.383 1.00 83.56 167 VAL A CA 1
ATOM 1323 C C . VAL A 1 167 ? -14.567 4.092 26.228 1.00 83.56 167 VAL A C 1
ATOM 1325 O O . VAL A 1 167 ? -13.960 4.109 25.161 1.00 83.56 167 VAL A O 1
ATOM 1328 N N . SER A 1 168 ? -15.700 3.405 26.393 1.00 84.25 168 SER A N 1
ATOM 1329 C CA . SER A 1 168 ? -16.285 2.570 25.334 1.00 84.25 168 SER A CA 1
ATOM 1330 C C . SER A 1 168 ? -16.717 3.389 24.111 1.00 84.25 168 SER A C 1
ATOM 1332 O O . SER A 1 168 ? -16.493 2.972 22.976 1.00 84.25 168 SER A O 1
ATOM 1334 N N . GLN A 1 169 ? -17.307 4.574 24.318 1.00 87.50 169 GLN A N 1
ATOM 1335 C CA . GLN A 1 169 ? -17.704 5.466 23.221 1.00 87.50 169 GLN A CA 1
ATOM 1336 C C . GLN A 1 169 ? -16.500 6.074 22.493 1.00 87.50 169 GLN A C 1
ATOM 1338 O O . GLN A 1 169 ? -16.500 6.132 21.263 1.00 87.50 169 GLN A O 1
ATOM 1343 N N . ILE A 1 170 ? -15.465 6.484 23.232 1.00 91.25 170 ILE A N 1
ATOM 1344 C CA . ILE A 1 170 ? -14.221 7.006 22.652 1.00 91.25 170 ILE A CA 1
ATOM 1345 C C . ILE A 1 170 ? -13.505 5.905 21.860 1.00 91.25 170 ILE A C 1
ATOM 1347 O O . ILE A 1 170 ? -13.100 6.139 20.723 1.00 91.25 170 ILE A O 1
ATOM 1351 N N . ALA A 1 171 ? -13.410 4.691 22.410 1.00 91.38 171 ALA A N 1
ATOM 1352 C CA . ALA A 1 171 ? -12.807 3.548 21.727 1.00 91.38 171 ALA A CA 1
ATOM 1353 C C . ALA A 1 171 ? -13.532 3.218 20.410 1.00 91.38 171 ALA A C 1
ATOM 1355 O O . ALA A 1 171 ? -12.867 3.026 19.390 1.00 91.38 171 ALA A O 1
ATOM 1356 N N . LEU A 1 172 ? -14.874 3.228 20.410 1.00 91.81 172 LEU A N 1
ATOM 1357 C CA . LEU A 1 172 ? -15.696 3.040 19.208 1.00 91.81 172 LEU A CA 1
ATOM 1358 C C . LEU A 1 172 ? -15.441 4.137 18.158 1.00 91.81 172 LEU A C 1
ATOM 1360 O O . LEU A 1 172 ? -15.276 3.839 16.977 1.00 91.81 172 LEU A O 1
ATOM 1364 N N . ALA A 1 173 ? -15.398 5.405 18.573 1.00 93.62 173 ALA A N 1
ATOM 1365 C CA . ALA A 1 173 ? -15.178 6.519 17.654 1.00 93.62 173 ALA A CA 1
ATOM 1366 C C . ALA A 1 173 ? -13.782 6.459 17.012 1.00 93.62 173 ALA A C 1
ATOM 1368 O O . ALA A 1 173 ? -13.649 6.602 15.796 1.00 93.62 173 ALA A O 1
ATOM 1369 N N . ILE A 1 174 ? -12.745 6.194 17.811 1.00 94.94 174 ILE A N 1
ATOM 1370 C CA . ILE A 1 174 ? -11.357 6.120 17.338 1.00 94.94 174 ILE A CA 1
ATOM 1371 C C . ILE A 1 174 ? -11.164 4.941 16.374 1.00 94.94 174 ILE A C 1
ATOM 1373 O O . ILE A 1 174 ? -10.546 5.121 15.322 1.00 94.94 174 ILE A O 1
ATOM 1377 N N . ILE A 1 175 ? -11.704 3.752 16.683 1.00 94.88 175 ILE A N 1
ATOM 1378 C CA . ILE A 1 175 ? -11.569 2.592 15.786 1.00 94.88 175 ILE A CA 1
ATOM 1379 C C . ILE A 1 175 ? -12.334 2.797 14.475 1.00 94.88 175 ILE A C 1
ATOM 1381 O O . ILE A 1 175 ? -11.833 2.438 13.410 1.00 94.88 175 ILE A O 1
ATOM 1385 N N . PHE A 1 176 ? -13.497 3.454 14.526 1.00 94.56 176 PHE A N 1
ATOM 1386 C CA . PHE A 1 176 ? -14.271 3.785 13.335 1.00 94.56 176 PHE A CA 1
ATOM 1387 C C . PHE A 1 176 ? -13.506 4.752 12.421 1.00 94.56 176 PHE A C 1
ATOM 1389 O O . PHE A 1 176 ? -13.349 4.474 11.231 1.00 94.56 176 PHE A O 1
ATOM 1396 N N . ILE A 1 177 ? -12.944 5.832 12.974 1.00 95.19 177 ILE A N 1
ATOM 1397 C CA . ILE A 1 177 ? -12.112 6.781 12.214 1.00 95.19 177 ILE A CA 1
ATOM 1398 C C . ILE A 1 177 ? -10.874 6.078 11.635 1.00 95.19 177 ILE A C 1
ATOM 1400 O O . ILE A 1 177 ? -10.555 6.265 10.460 1.00 95.19 177 ILE A O 1
ATOM 1404 N N . SER A 1 178 ? -10.211 5.222 12.423 1.00 95.88 178 SER A N 1
ATOM 1405 C CA . SER A 1 178 ? -9.080 4.411 11.953 1.00 95.88 178 SER A CA 1
ATOM 1406 C C . SER A 1 178 ? -9.474 3.526 10.761 1.00 95.88 178 SER A C 1
ATOM 1408 O O . SER A 1 178 ? -8.771 3.510 9.748 1.00 95.88 178 SER A O 1
ATOM 1410 N N . SER A 1 179 ? -10.639 2.868 10.819 1.00 95.06 179 SER A N 1
ATOM 1411 C CA . SER A 1 179 ? -11.137 2.028 9.722 1.00 95.06 179 SER A CA 1
ATOM 1412 C C . SER A 1 179 ? -11.365 2.816 8.424 1.00 95.06 179 SER A C 1
ATOM 1414 O O . SER A 1 179 ? -10.994 2.340 7.350 1.00 95.06 179 SER A O 1
ATOM 1416 N N . ILE A 1 180 ? -11.882 4.049 8.516 1.00 95.12 180 ILE A N 1
ATOM 1417 C CA . ILE A 1 180 ? -12.067 4.942 7.362 1.00 95.12 180 ILE A CA 1
ATOM 1418 C C . ILE A 1 180 ? -10.715 5.337 6.767 1.00 95.12 180 ILE A C 1
ATOM 1420 O O . ILE A 1 180 ? -10.547 5.291 5.550 1.00 95.12 180 ILE A O 1
ATOM 1424 N N . PHE A 1 181 ? -9.731 5.698 7.593 1.00 94.88 181 PHE A N 1
ATOM 1425 C CA . PHE A 1 181 ? -8.400 6.067 7.100 1.00 94.88 181 PHE A CA 1
ATOM 1426 C C . PHE A 1 181 ? -7.700 4.902 6.402 1.00 94.88 181 PHE A C 1
ATOM 1428 O O . PHE A 1 181 ? -7.104 5.108 5.341 1.00 94.88 181 PHE A O 1
ATOM 1435 N N . VAL A 1 182 ? -7.808 3.680 6.936 1.00 93.88 182 VAL A N 1
ATOM 1436 C CA . VAL A 1 182 ? -7.300 2.482 6.250 1.00 93.88 182 VAL A CA 1
ATOM 1437 C C . VAL A 1 182 ? -8.043 2.254 4.935 1.00 93.88 182 VAL A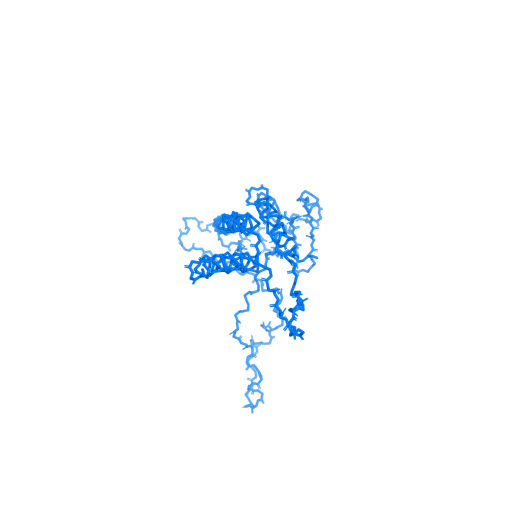 C 1
ATOM 1439 O O . VAL A 1 182 ? -7.387 2.031 3.921 1.00 93.88 182 VAL A O 1
ATOM 1442 N N . LEU A 1 183 ? -9.375 2.371 4.915 1.00 93.25 183 LEU A N 1
ATOM 1443 C CA . LEU A 1 183 ? -10.172 2.202 3.697 1.00 93.25 183 LEU A CA 1
ATOM 1444 C C . LEU A 1 183 ? -9.752 3.185 2.599 1.00 93.25 183 LEU A C 1
ATOM 1446 O O . LEU A 1 183 ? -9.439 2.765 1.487 1.00 93.25 183 LEU A O 1
ATOM 1450 N N . VAL A 1 184 ? -9.696 4.481 2.920 1.00 93.56 184 VAL A N 1
ATOM 1451 C CA . VAL A 1 184 ? -9.275 5.533 1.981 1.00 93.56 184 VAL A CA 1
ATOM 1452 C C . VAL A 1 184 ? -7.855 5.270 1.483 1.00 93.56 184 VAL A C 1
ATOM 1454 O O . VAL A 1 184 ? -7.599 5.371 0.285 1.00 93.56 184 VAL A O 1
ATOM 1457 N N . SER A 1 185 ? -6.947 4.871 2.377 1.00 91.44 185 SER A N 1
ATOM 1458 C CA . SER A 1 185 ? -5.559 4.575 2.014 1.00 91.44 185 SER A CA 1
ATOM 1459 C C . SER A 1 185 ? -5.449 3.395 1.050 1.00 91.44 185 SER A C 1
ATOM 1461 O O . SER A 1 185 ? -4.806 3.518 0.011 1.00 91.44 185 SER A O 1
ATOM 1463 N N . VAL A 1 186 ? -6.083 2.261 1.368 1.00 90.69 186 VAL A N 1
ATOM 1464 C CA . VAL A 1 186 ? -6.024 1.044 0.543 1.00 90.69 186 VAL A CA 1
ATOM 1465 C C . VAL A 1 186 ? -6.689 1.275 -0.811 1.00 90.69 186 VAL A C 1
ATOM 1467 O O . VAL A 1 186 ? -6.134 0.866 -1.830 1.00 90.69 186 VAL A O 1
ATOM 1470 N N . LEU A 1 187 ? -7.833 1.967 -0.846 1.00 90.62 187 LEU A N 1
ATOM 1471 C CA . LEU A 1 187 ? -8.510 2.319 -2.096 1.00 90.62 187 LEU A CA 1
ATOM 1472 C C . LEU A 1 187 ? -7.636 3.210 -2.975 1.00 90.62 187 LEU A C 1
ATOM 1474 O O . LEU A 1 187 ? -7.456 2.898 -4.149 1.00 90.62 187 LEU A O 1
ATOM 1478 N N . TRP A 1 188 ? -7.060 4.273 -2.408 1.00 90.31 188 TRP A N 1
ATOM 1479 C CA . TRP A 1 188 ? -6.162 5.173 -3.131 1.00 90.31 188 TRP A CA 1
ATOM 1480 C C . TRP A 1 188 ? -4.949 4.433 -3.697 1.00 90.31 188 TRP A C 1
ATOM 1482 O O . TRP A 1 188 ? -4.622 4.557 -4.874 1.00 90.31 188 TRP A O 1
ATOM 1492 N N . GLN A 1 189 ? -4.294 3.614 -2.874 1.00 87.44 189 GLN A N 1
ATOM 1493 C CA . GLN A 1 189 ? -3.118 2.848 -3.284 1.00 87.44 189 GLN A CA 1
ATOM 1494 C C . GLN A 1 189 ? -3.466 1.828 -4.367 1.00 87.44 189 GLN A C 1
ATOM 1496 O O . GLN A 1 189 ? -2.706 1.671 -5.321 1.00 87.44 189 GLN A O 1
ATOM 1501 N N . HIS A 1 190 ? -4.616 1.161 -4.257 1.00 87.50 190 HIS A N 1
ATOM 1502 C CA . HIS A 1 190 ? -5.104 0.231 -5.268 1.00 87.50 190 HIS A CA 1
ATOM 1503 C C . HIS A 1 190 ? -5.339 0.947 -6.601 1.00 87.50 190 HIS A C 1
ATOM 1505 O O . HIS A 1 190 ? -4.785 0.543 -7.619 1.00 87.50 190 HIS A O 1
ATOM 1511 N N . THR A 1 191 ? -6.143 2.012 -6.622 1.00 91.19 191 THR A N 1
ATOM 1512 C CA . THR A 1 191 ? -6.497 2.706 -7.870 1.00 91.19 191 THR A CA 1
ATOM 1513 C C . THR A 1 191 ? -5.283 3.357 -8.523 1.00 91.19 191 THR A C 1
ATOM 1515 O O . THR A 1 191 ? -5.070 3.177 -9.722 1.00 91.19 191 THR A O 1
ATOM 1518 N N . ALA A 1 192 ? -4.446 4.043 -7.745 1.00 88.00 192 ALA A N 1
ATOM 1519 C CA . ALA A 1 192 ? -3.267 4.723 -8.262 1.00 88.00 192 ALA A CA 1
ATOM 1520 C C . ALA A 1 192 ? -2.192 3.740 -8.759 1.00 88.00 192 ALA A C 1
ATOM 1522 O O . ALA A 1 192 ? -1.586 3.970 -9.806 1.00 88.00 192 ALA A O 1
ATOM 1523 N N . SER A 1 193 ? -1.980 2.615 -8.064 1.00 85.19 193 SER A N 1
ATOM 1524 C CA . SER A 1 193 ? -1.032 1.589 -8.524 1.00 85.19 193 SER A CA 1
ATOM 1525 C C . SER A 1 193 ? -1.511 0.855 -9.776 1.00 85.19 193 SER A C 1
ATOM 1527 O O . SER A 1 193 ? -0.700 0.603 -10.668 1.00 85.19 193 SER A O 1
ATOM 1529 N N . VAL A 1 194 ? -2.814 0.572 -9.892 1.00 88.94 194 VAL A N 1
ATOM 1530 C CA . VAL A 1 194 ? -3.394 -0.003 -11.114 1.00 88.94 194 VAL A CA 1
ATOM 1531 C C . VAL A 1 194 ? -3.221 0.963 -12.283 1.00 88.94 194 VAL A C 1
ATOM 1533 O O . VAL A 1 194 ? -2.660 0.565 -13.303 1.00 88.94 194 VAL A O 1
ATOM 1536 N N . ALA A 1 195 ? -3.610 2.230 -12.120 1.00 87.88 195 ALA A N 1
ATOM 1537 C CA . ALA A 1 195 ? -3.482 3.239 -13.169 1.00 87.88 195 ALA A CA 1
ATOM 1538 C C . ALA A 1 195 ? -2.030 3.386 -13.650 1.00 87.88 195 ALA A C 1
ATOM 1540 O O . ALA A 1 195 ? -1.766 3.319 -14.847 1.00 87.88 195 ALA A O 1
ATOM 1541 N N . ALA A 1 196 ? -1.074 3.500 -12.726 1.00 86.50 196 ALA A N 1
ATOM 1542 C CA . ALA A 1 196 ? 0.336 3.594 -13.087 1.00 86.50 196 ALA A CA 1
ATOM 1543 C C . ALA A 1 196 ? 0.860 2.336 -13.787 1.00 86.50 196 ALA A C 1
ATOM 1545 O O . ALA A 1 196 ? 1.685 2.440 -14.691 1.00 86.50 196 ALA A O 1
ATOM 1546 N N . SER A 1 197 ? 0.394 1.148 -13.386 1.00 86.25 197 SER A N 1
ATOM 1547 C CA . SER A 1 197 ? 0.822 -0.097 -14.026 1.00 86.25 197 SER A CA 1
ATOM 1548 C C . SER A 1 197 ? 0.337 -0.211 -15.469 1.00 86.25 197 SER A C 1
ATOM 1550 O O . SER A 1 197 ? 1.113 -0.622 -16.327 1.00 86.25 197 SER A O 1
ATOM 1552 N N . VAL A 1 198 ? -0.896 0.218 -15.739 1.00 85.94 198 VAL A N 1
ATOM 1553 C CA . VAL A 1 198 ? -1.462 0.253 -17.092 1.00 85.94 198 VAL A CA 1
ATOM 1554 C C . VAL A 1 198 ? -0.711 1.274 -17.938 1.00 85.94 198 VAL A C 1
ATOM 1556 O O . VAL A 1 198 ? -0.166 0.921 -18.973 1.00 85.94 198 VAL A O 1
ATOM 1559 N N . ILE A 1 199 ? -0.541 2.498 -17.430 1.00 85.88 199 ILE A N 1
ATOM 1560 C CA . ILE A 1 199 ? 0.194 3.559 -18.130 1.00 85.88 199 ILE A CA 1
ATOM 1561 C C . ILE A 1 199 ? 1.626 3.114 -18.473 1.00 85.88 199 ILE A C 1
ATOM 1563 O O . ILE A 1 199 ? 2.084 3.315 -19.594 1.00 85.88 199 ILE A O 1
ATOM 1567 N N . ALA A 1 200 ? 2.336 2.482 -17.534 1.00 85.38 200 ALA A N 1
ATOM 1568 C CA . ALA A 1 200 ? 3.693 1.994 -17.773 1.00 85.38 200 ALA A CA 1
ATOM 1569 C C . ALA A 1 200 ? 3.752 0.872 -18.828 1.00 85.38 200 ALA A C 1
ATOM 1571 O O . ALA A 1 200 ? 4.701 0.826 -19.610 1.00 85.38 200 ALA A O 1
ATOM 1572 N N . GLN A 1 201 ? 2.761 -0.025 -18.859 1.00 83.31 201 GLN A N 1
ATOM 1573 C CA . GLN A 1 201 ? 2.669 -1.077 -19.878 1.00 83.31 201 GLN A CA 1
ATOM 1574 C C . GLN A 1 201 ? 2.330 -0.506 -21.260 1.00 83.31 201 GLN A C 1
ATOM 1576 O O . GLN A 1 201 ? 2.976 -0.877 -22.242 1.00 83.31 201 GLN A O 1
ATOM 1581 N N . ASP A 1 202 ? 1.373 0.421 -21.320 1.00 84.81 202 ASP A N 1
ATOM 1582 C CA . ASP A 1 202 ? 0.893 1.031 -22.562 1.00 84.81 202 ASP A CA 1
ATOM 1583 C C . ASP A 1 202 ? 1.988 1.880 -23.216 1.00 84.81 202 ASP A C 1
ATOM 1585 O O . ASP A 1 202 ? 2.269 1.726 -24.405 1.00 84.81 202 ASP A O 1
ATOM 1589 N N . PHE A 1 203 ? 2.698 2.710 -22.440 1.00 82.50 203 PHE A N 1
ATOM 1590 C CA . PHE A 1 203 ? 3.857 3.449 -22.957 1.00 82.50 203 PHE A CA 1
ATOM 1591 C C . PHE A 1 203 ? 4.998 2.519 -23.376 1.00 82.50 203 PHE A C 1
ATOM 1593 O O . PHE A 1 203 ? 5.678 2.783 -24.370 1.00 82.50 203 PHE A O 1
ATOM 1600 N N . GLY A 1 204 ? 5.179 1.408 -22.660 1.00 78.94 204 GLY A N 1
ATOM 1601 C CA . GLY A 1 204 ? 6.137 0.369 -23.020 1.00 78.94 204 GLY A CA 1
ATOM 1602 C C . GLY A 1 204 ? 5.752 -0.433 -24.266 1.00 78.94 204 GLY A C 1
ATOM 1603 O O . GLY A 1 204 ? 6.559 -1.250 -24.697 1.00 78.94 204 GLY A O 1
ATOM 1604 N N . ASN A 1 205 ? 4.552 -0.244 -24.834 1.00 81.56 205 ASN A N 1
ATOM 1605 C CA . ASN A 1 205 ? 4.022 -0.981 -25.991 1.00 81.56 205 ASN A CA 1
ATOM 1606 C C . ASN A 1 205 ? 4.205 -2.505 -25.895 1.00 81.56 205 ASN A C 1
ATOM 1608 O O . ASN A 1 205 ? 4.434 -3.180 -26.895 1.00 81.56 205 ASN A O 1
ATOM 1612 N N . GLY A 1 206 ? 4.122 -3.052 -24.680 1.00 75.12 206 GLY A N 1
ATOM 1613 C CA . GLY A 1 206 ? 4.317 -4.479 -24.421 1.00 75.12 206 GLY A CA 1
ATOM 1614 C C . GLY A 1 206 ? 5.764 -4.910 -24.156 1.00 75.12 206 GLY A C 1
ATOM 1615 O O . GLY A 1 206 ? 5.961 -6.050 -23.748 1.00 75.12 206 GLY A O 1
ATOM 1616 N N . VAL A 1 207 ? 6.766 -4.032 -24.288 1.00 81.25 207 VAL A N 1
ATOM 1617 C CA . VAL A 1 207 ? 8.178 -4.306 -23.930 1.00 81.25 207 VAL A CA 1
ATOM 1618 C C . VAL A 1 207 ? 8.390 -4.320 -22.411 1.00 81.25 207 VAL A C 1
ATOM 1620 O O . VAL A 1 207 ? 9.233 -5.052 -21.898 1.00 81.25 207 VAL A O 1
ATOM 1623 N N . VAL A 1 208 ? 7.573 -3.573 -21.663 1.00 83.31 208 VAL A N 1
ATOM 1624 C CA . VAL A 1 208 ? 7.635 -3.499 -20.196 1.00 83.31 208 VAL A CA 1
ATOM 1625 C C . VAL A 1 208 ? 6.407 -4.151 -19.582 1.00 83.31 208 VAL A C 1
ATOM 1627 O O . VAL A 1 208 ? 5.274 -3.787 -19.888 1.00 83.31 208 VAL A O 1
ATOM 1630 N N . LYS A 1 209 ? 6.627 -5.064 -18.633 1.00 85.25 209 LYS A N 1
ATOM 1631 C CA . LYS A 1 209 ? 5.560 -5.617 -17.797 1.00 85.25 209 LYS A CA 1
ATOM 1632 C C . LYS A 1 209 ? 5.534 -4.934 -16.436 1.00 85.25 209 LYS A C 1
ATOM 1634 O O . LYS A 1 209 ? 6.414 -5.152 -15.609 1.00 85.25 209 LYS A O 1
ATOM 1639 N N . SER A 1 210 ? 4.484 -4.162 -16.181 1.00 84.75 210 SER A N 1
ATOM 1640 C CA . SER A 1 210 ? 4.202 -3.596 -14.856 1.00 84.75 210 SER A CA 1
ATOM 1641 C C . SER A 1 210 ? 3.109 -4.380 -14.127 1.00 84.75 210 SER A C 1
ATOM 1643 O O . SER A 1 210 ? 2.447 -5.236 -14.708 1.00 84.75 210 SER A O 1
ATOM 1645 N N . GLY A 1 211 ? 2.912 -4.139 -12.838 1.00 84.62 211 GLY A N 1
ATOM 1646 C CA . GLY A 1 211 ? 1.827 -4.769 -12.100 1.00 84.62 211 GLY A CA 1
ATOM 1647 C C . GLY A 1 211 ? 1.795 -4.371 -10.636 1.00 84.62 211 GLY A C 1
ATOM 1648 O O . GLY A 1 211 ? 2.777 -3.886 -10.075 1.00 84.62 211 GLY A O 1
ATOM 1649 N N . VAL A 1 212 ? 0.648 -4.614 -10.010 1.00 85.50 212 VAL A N 1
ATOM 1650 C CA . VAL A 1 212 ? 0.438 -4.346 -8.587 1.00 85.50 212 VAL A CA 1
ATOM 1651 C C . VAL A 1 212 ? 0.761 -5.595 -7.774 1.00 85.50 212 VAL A C 1
ATOM 1653 O O . VAL A 1 212 ? 0.362 -6.712 -8.103 1.00 85.50 212 VAL A O 1
ATOM 1656 N N . GLY A 1 213 ? 1.495 -5.417 -6.684 1.00 81.88 213 GLY A N 1
ATOM 1657 C CA . GLY A 1 213 ? 1.890 -6.514 -5.813 1.00 81.88 213 GLY A CA 1
ATOM 1658 C C . GLY A 1 213 ? 0.754 -6.872 -4.880 1.00 81.88 213 GLY A C 1
ATOM 1659 O O . GLY A 1 213 ? 0.411 -6.108 -3.978 1.00 81.88 213 GLY A O 1
ATOM 1660 N N . THR A 1 214 ? 0.163 -8.043 -5.077 1.00 78.56 214 THR A N 1
ATOM 1661 C CA . THR A 1 214 ? -1.049 -8.368 -4.326 1.00 78.56 214 THR A CA 1
ATOM 1662 C C . THR A 1 214 ? -0.758 -8.692 -2.856 1.00 78.56 214 THR A C 1
ATOM 1664 O O . THR A 1 214 ? -1.659 -8.559 -2.038 1.00 78.56 214 THR A O 1
ATOM 1667 N N . SER A 1 215 ? 0.473 -9.079 -2.485 1.00 81.00 215 SER A N 1
ATOM 1668 C CA . SER A 1 215 ? 0.810 -9.342 -1.079 1.00 81.00 215 SER A CA 1
ATOM 1669 C C . SER A 1 215 ? 0.525 -8.125 -0.197 1.00 81.00 215 SER A C 1
ATOM 1671 O O . SER A 1 215 ? -0.065 -8.270 0.871 1.00 81.00 215 SER A O 1
ATOM 1673 N N . ALA A 1 216 ? 0.876 -6.922 -0.673 1.00 79.44 216 ALA A N 1
ATOM 1674 C CA . ALA A 1 216 ? 0.513 -5.671 -0.013 1.00 79.44 216 ALA A CA 1
ATOM 1675 C C . ALA A 1 216 ? -0.999 -5.495 0.069 1.00 79.44 216 ALA A C 1
ATOM 1677 O O . ALA A 1 216 ? -1.522 -5.140 1.122 1.00 79.44 216 ALA A O 1
ATOM 1678 N N . MET A 1 217 ? -1.691 -5.744 -1.042 1.00 82.94 217 MET A N 1
ATOM 1679 C CA . MET A 1 217 ? -3.134 -5.536 -1.138 1.00 82.94 217 MET A CA 1
ATOM 1680 C C . MET A 1 217 ? -3.889 -6.438 -0.170 1.00 82.94 217 MET A C 1
ATOM 1682 O O . MET A 1 217 ? -4.748 -5.960 0.564 1.00 82.94 217 MET A O 1
ATOM 1686 N N . VAL A 1 218 ? -3.521 -7.718 -0.102 1.00 89.44 218 VAL A N 1
ATOM 1687 C CA . VAL A 1 218 ? -4.129 -8.675 0.825 1.00 89.44 218 VAL A CA 1
ATOM 1688 C C . VAL A 1 218 ? -3.915 -8.227 2.268 1.00 89.44 218 VAL A C 1
ATOM 1690 O O . VAL A 1 218 ? -4.878 -8.212 3.023 1.00 89.44 218 VAL A O 1
ATOM 1693 N N . MET A 1 219 ? -2.707 -7.794 2.655 1.00 87.81 219 MET A N 1
ATOM 1694 C CA . MET A 1 219 ? -2.476 -7.297 4.021 1.00 87.81 219 MET A CA 1
ATOM 1695 C C . MET A 1 219 ? -3.281 -6.025 4.333 1.00 87.81 219 MET A C 1
ATOM 1697 O O . MET A 1 219 ? -3.797 -5.894 5.443 1.00 87.81 219 MET A O 1
ATOM 1701 N N . GLY A 1 220 ? -3.429 -5.115 3.366 1.00 88.56 220 GLY A N 1
ATOM 1702 C CA . GLY A 1 220 ? -4.240 -3.903 3.517 1.00 88.56 220 GLY A CA 1
ATOM 1703 C C . GLY A 1 220 ? -5.726 -4.207 3.731 1.00 88.56 220 GLY A C 1
ATOM 1704 O O . GLY A 1 220 ? -6.315 -3.760 4.715 1.00 88.56 220 GLY A O 1
ATOM 1705 N N . TRP A 1 221 ? -6.321 -5.024 2.859 1.00 89.88 221 TRP A N 1
ATOM 1706 C CA . TRP A 1 221 ? -7.729 -5.432 2.962 1.00 89.88 221 TRP A CA 1
ATOM 1707 C C . TRP A 1 221 ? -8.007 -6.316 4.178 1.00 89.88 221 TRP A C 1
ATOM 1709 O O . TRP A 1 221 ? -9.061 -6.199 4.808 1.00 89.88 221 TRP A O 1
ATOM 1719 N N . PHE A 1 222 ? -7.053 -7.171 4.542 1.00 93.31 222 PHE A N 1
ATOM 1720 C CA . PHE A 1 222 ? -7.129 -7.976 5.755 1.00 93.31 222 PHE A CA 1
ATOM 1721 C C . PHE A 1 222 ? -7.157 -7.091 7.006 1.00 93.31 222 PHE A C 1
ATOM 1723 O O . PHE A 1 222 ? -8.035 -7.258 7.850 1.00 93.31 222 PHE A O 1
ATOM 1730 N N . SER A 1 223 ? -6.265 -6.098 7.089 1.00 91.94 223 SER A N 1
ATOM 1731 C CA . SER A 1 223 ? -6.258 -5.110 8.174 1.00 91.94 223 SER A CA 1
ATOM 1732 C C . SER A 1 223 ? -7.588 -4.351 8.265 1.00 91.94 223 SER A C 1
ATOM 1734 O O . SER A 1 223 ? -8.188 -4.284 9.337 1.00 91.94 223 SER A O 1
ATOM 1736 N N . PHE A 1 224 ? -8.111 -3.862 7.135 1.00 93.12 224 PHE A N 1
ATOM 1737 C CA . PHE A 1 224 ? -9.419 -3.202 7.092 1.00 93.12 224 PHE A CA 1
ATOM 1738 C C . PHE A 1 224 ? -10.546 -4.105 7.616 1.00 93.12 224 PHE A C 1
ATOM 1740 O O . PHE A 1 224 ? -11.341 -3.684 8.456 1.00 93.12 224 PHE A O 1
ATOM 1747 N N . THR A 1 225 ? -10.582 -5.365 7.177 1.00 94.56 225 THR A N 1
ATOM 1748 C CA . THR A 1 225 ? -11.594 -6.340 7.609 1.00 94.56 225 THR A CA 1
ATOM 1749 C C . THR A 1 225 ? -11.536 -6.573 9.119 1.00 94.56 225 THR A C 1
ATOM 1751 O O . THR A 1 225 ? -12.574 -6.580 9.780 1.00 94.56 225 THR A O 1
ATOM 1754 N N . LEU A 1 226 ? -10.334 -6.699 9.690 1.00 93.81 226 LEU A N 1
ATOM 1755 C CA . LEU A 1 226 ? -10.158 -6.830 11.137 1.00 93.81 226 LEU A CA 1
ATOM 1756 C C . LEU A 1 226 ? -10.653 -5.592 11.897 1.00 93.81 226 LEU A C 1
ATOM 1758 O O . LEU A 1 226 ? -11.348 -5.744 12.900 1.00 93.81 226 LEU A O 1
ATOM 1762 N N . LEU A 1 227 ? -10.365 -4.379 11.414 1.00 93.12 227 LEU A N 1
ATOM 1763 C CA . LEU A 1 227 ? -10.860 -3.142 12.036 1.00 93.12 227 LEU A CA 1
ATOM 1764 C C . LEU A 1 227 ? -12.395 -3.057 12.007 1.00 93.12 227 LEU A C 1
ATOM 1766 O O . LEU A 1 227 ? -13.005 -2.628 12.989 1.00 93.12 227 LEU A O 1
ATOM 1770 N N . ILE A 1 228 ? -13.035 -3.514 10.927 1.00 94.19 228 ILE A N 1
ATOM 1771 C CA . ILE A 1 228 ? -14.500 -3.602 10.841 1.00 94.19 228 ILE A CA 1
ATOM 1772 C C . ILE A 1 228 ? -15.058 -4.625 11.836 1.00 94.19 228 ILE A C 1
ATOM 1774 O O . ILE A 1 228 ? -16.011 -4.311 12.547 1.00 94.19 228 ILE A O 1
ATOM 1778 N N . ILE A 1 229 ? -14.450 -5.811 11.947 1.00 95.19 229 ILE A N 1
ATOM 1779 C CA . ILE A 1 229 ? -14.863 -6.829 12.927 1.00 95.19 229 ILE A CA 1
ATOM 1780 C C . ILE A 1 229 ? -14.777 -6.268 14.352 1.00 95.19 229 ILE A C 1
ATOM 1782 O O . ILE A 1 229 ? -15.733 -6.405 15.117 1.00 95.19 229 ILE A O 1
ATOM 1786 N N . VAL A 1 230 ? -13.681 -5.585 14.701 1.00 93.19 230 VAL A N 1
ATOM 1787 C CA . VAL A 1 230 ? -13.528 -4.937 16.015 1.00 93.19 230 VAL A CA 1
ATOM 1788 C C . VAL A 1 230 ? -14.599 -3.865 16.221 1.00 93.19 230 VAL A C 1
ATOM 1790 O O . VAL A 1 230 ? -15.223 -3.822 17.279 1.00 93.19 230 VAL A O 1
ATOM 1793 N N . THR A 1 231 ? -14.874 -3.043 15.208 1.00 93.62 231 THR A N 1
ATOM 1794 C CA . THR A 1 231 ? -15.905 -1.996 15.281 1.00 93.62 231 THR A CA 1
ATOM 1795 C C . THR A 1 231 ? -17.292 -2.589 15.543 1.00 93.62 231 THR A C 1
ATOM 1797 O O . THR A 1 231 ? -18.003 -2.117 16.431 1.00 93.62 231 THR A O 1
ATOM 1800 N N . ILE A 1 232 ? -17.664 -3.657 14.829 1.00 94.50 232 ILE A N 1
ATOM 1801 C CA . ILE A 1 232 ? -18.930 -4.374 15.039 1.00 94.50 232 ILE A CA 1
ATOM 1802 C C . ILE A 1 232 ? -18.964 -5.005 16.436 1.00 94.50 232 ILE A C 1
ATOM 1804 O O . ILE A 1 232 ? -19.970 -4.883 17.132 1.00 94.50 232 ILE A O 1
ATOM 1808 N N . GLY A 1 233 ? -17.869 -5.628 16.880 1.00 91.81 233 GLY A N 1
ATOM 1809 C CA . GLY A 1 233 ? -17.768 -6.232 18.211 1.00 91.81 233 GLY A CA 1
ATOM 1810 C C . GLY A 1 233 ? -17.973 -5.221 19.343 1.00 91.81 233 GLY A C 1
ATOM 1811 O O . GLY A 1 233 ? -18.751 -5.479 20.263 1.00 91.81 233 GLY A O 1
ATOM 1812 N N . LEU A 1 234 ? -17.348 -4.040 19.251 1.00 89.94 234 LEU A N 1
ATOM 1813 C CA . LEU A 1 234 ? -17.560 -2.952 20.213 1.00 89.94 234 LEU A CA 1
ATOM 1814 C C . LEU A 1 234 ? -19.000 -2.430 20.172 1.00 89.94 234 LEU A C 1
ATOM 1816 O O . LEU A 1 234 ? -19.592 -2.182 21.222 1.00 89.94 234 LEU A O 1
ATOM 1820 N N . LEU A 1 235 ? -19.582 -2.293 18.979 1.00 91.25 235 LEU A N 1
ATOM 1821 C CA . LEU A 1 235 ? -20.960 -1.835 18.814 1.00 91.25 235 LEU A CA 1
ATOM 1822 C C . LEU A 1 235 ? -21.948 -2.805 19.478 1.00 91.25 235 LEU A C 1
ATOM 1824 O O . LEU A 1 235 ? -22.784 -2.373 20.273 1.00 91.25 235 LEU A O 1
ATOM 1828 N N . VAL A 1 236 ? -21.819 -4.108 19.212 1.00 91.81 236 VAL A N 1
ATOM 1829 C CA . VAL A 1 236 ? -22.658 -5.152 19.823 1.00 91.81 236 VAL A CA 1
ATOM 1830 C C . VAL A 1 236 ? -22.493 -5.156 21.342 1.00 91.81 236 VAL A C 1
ATOM 1832 O O . VAL A 1 236 ? -23.491 -5.165 22.056 1.00 91.81 236 VAL A O 1
ATOM 1835 N N . MET A 1 237 ? -21.261 -5.075 21.853 1.00 87.38 237 MET A N 1
ATOM 1836 C CA . MET A 1 237 ? -21.003 -5.003 23.296 1.00 87.38 237 MET A CA 1
ATOM 1837 C C . MET A 1 237 ? -21.703 -3.802 23.952 1.00 87.38 237 MET A C 1
ATOM 1839 O O . MET A 1 237 ? -22.364 -3.961 24.980 1.00 87.38 237 MET A O 1
ATOM 1843 N N . ILE A 1 238 ? -21.611 -2.611 23.352 1.00 86.88 238 ILE A N 1
ATOM 1844 C CA . ILE A 1 238 ? -22.258 -1.399 23.876 1.00 86.88 238 ILE A CA 1
ATOM 1845 C C . ILE A 1 238 ? -23.787 -1.536 23.854 1.00 86.88 238 ILE A C 1
ATOM 1847 O O . ILE A 1 238 ? -24.444 -1.157 24.828 1.00 86.88 238 ILE A O 1
ATOM 1851 N N . LEU A 1 239 ? -24.366 -2.072 22.773 1.00 87.50 239 LEU A N 1
ATOM 1852 C CA . LEU A 1 239 ? -25.813 -2.292 22.679 1.00 87.50 239 LEU A CA 1
ATOM 1853 C C . LEU A 1 239 ? -26.305 -3.289 23.732 1.00 87.50 239 LEU A C 1
ATOM 1855 O O . LEU A 1 239 ? -27.284 -2.999 24.419 1.00 87.50 239 LEU A O 1
ATOM 1859 N N . SER A 1 240 ? -25.602 -4.408 23.918 1.00 86.81 240 SER A N 1
ATOM 1860 C CA . SER A 1 240 ? -25.949 -5.420 24.921 1.00 86.81 240 SER A CA 1
ATOM 1861 C C . SER A 1 240 ? -26.001 -4.833 26.333 1.00 86.81 240 SER A C 1
ATOM 1863 O O . SER A 1 240 ? -26.972 -5.059 27.052 1.00 86.81 240 SER A O 1
ATOM 1865 N N . ILE A 1 241 ? -25.016 -4.008 26.713 1.00 83.94 241 ILE A N 1
ATOM 1866 C CA . ILE A 1 241 ? -24.991 -3.341 28.028 1.00 83.94 241 ILE A CA 1
ATOM 1867 C C . ILE A 1 241 ? -26.180 -2.384 28.188 1.00 83.94 241 ILE A C 1
ATOM 1869 O O . ILE A 1 241 ? -26.769 -2.309 29.267 1.00 83.94 241 ILE A O 1
ATOM 1873 N N . ARG A 1 242 ? -26.561 -1.654 27.131 1.00 83.38 242 ARG A N 1
ATOM 1874 C CA . ARG A 1 242 ? -27.719 -0.747 27.191 1.00 83.38 242 ARG A CA 1
ATOM 1875 C C . ARG A 1 242 ? -29.036 -1.492 27.378 1.00 83.38 242 ARG A C 1
ATOM 1877 O O . ARG A 1 242 ? -29.864 -1.022 28.150 1.00 83.38 242 ARG A O 1
ATOM 1884 N N . VAL A 1 243 ? -29.212 -2.631 26.710 1.00 87.69 243 VAL A N 1
ATOM 1885 C CA . VAL A 1 243 ? -30.412 -3.467 26.861 1.00 87.69 243 VAL A CA 1
ATOM 1886 C C . VAL A 1 243 ? -30.473 -4.069 28.266 1.00 87.69 243 VAL A C 1
ATOM 1888 O O . VAL A 1 243 ? -31.497 -3.941 28.931 1.00 87.69 243 VAL A O 1
ATOM 1891 N N . LEU A 1 244 ? -29.369 -4.631 28.770 1.00 82.38 244 LEU A N 1
ATOM 1892 C CA . LEU A 1 244 ? -29.281 -5.157 30.141 1.00 82.38 244 LEU A CA 1
ATOM 1893 C C . LEU A 1 244 ? -29.592 -4.088 31.198 1.00 82.38 244 LEU A C 1
ATOM 1895 O O . LEU A 1 244 ? -30.407 -4.326 32.081 1.00 82.38 244 LEU A O 1
ATOM 1899 N N . SER A 1 245 ? -29.024 -2.888 31.057 1.00 76.81 245 SER A N 1
ATOM 1900 C CA . SER A 1 245 ? -29.290 -1.750 31.950 1.00 76.81 245 SER A CA 1
ATOM 1901 C C . SER A 1 245 ? -30.729 -1.223 31.878 1.00 76.81 245 SER A C 1
ATOM 1903 O O . SER A 1 245 ? -31.072 -0.374 32.691 1.00 76.81 245 SER A O 1
ATOM 1905 N N . SER A 1 246 ? -31.526 -1.633 30.886 1.00 76.88 246 SER A N 1
ATOM 1906 C CA . SER A 1 246 ? -32.941 -1.252 30.770 1.00 76.88 246 SER A CA 1
ATOM 1907 C C . SER A 1 246 ? -33.907 -2.302 31.325 1.00 76.88 246 SER A C 1
ATOM 1909 O O . SER A 1 246 ? -35.088 -2.007 31.472 1.00 76.88 246 SER A O 1
ATOM 1911 N N . MET A 1 247 ? -33.420 -3.520 31.595 1.00 70.88 247 MET A N 1
ATOM 1912 C CA . MET A 1 247 ? -34.215 -4.628 32.144 1.00 70.88 247 MET A CA 1
ATOM 1913 C C . MET A 1 247 ? -34.056 -4.800 33.663 1.00 70.88 247 MET A C 1
ATOM 1915 O O . MET A 1 247 ? -34.836 -5.539 34.259 1.00 70.88 247 MET A O 1
ATOM 1919 N N . VAL A 1 248 ? -33.052 -4.150 34.261 1.00 60.41 248 VAL A N 1
ATOM 1920 C CA . VAL A 1 248 ? -32.861 -3.987 35.714 1.00 60.41 248 VAL A CA 1
ATOM 1921 C C . VAL A 1 248 ? -33.356 -2.606 36.108 1.00 60.41 248 VAL A C 1
ATOM 1923 O O . VAL A 1 248 ? -34.105 -2.521 37.102 1.00 60.41 248 VAL A O 1
#

pLDDT: mean 75.54, std 19.54, range [26.73, 95.94]

Secondary structure (DSSP, 8-state):
---S------------HHHHTTTTPPPPTTSTTTTT-TT--PPPP---TT-S-HHHHHHHHHHHTT-B-EEEEETTEEEEESBSSPPEEES-HHHHHHSS-TTT-TT-HHHHHHHHHHHH---HHHHHHHHHHHHHHHHHHTSPP-EEEE-TTS-EEEE-PPPPHHHHHHHHHHHHHHHHHHHHHHHHHHHHHHHHHHHHHHHTTTSS-----HHHHHHHHHHHHHHHHHHHHHHHHHHHHHHHHHH-

Radius of gyration: 27.57 Å; chains: 1; bounding box: 59×57×89 Å

Foldseek 3Di:
DDAQFDDDPPPPPDPPVVVVVVVVDDDDPPVPVVVVCSQQDPQDFDFDPPDPDPVVLVVLCVLLPPADKDWDAHQQWIWIDQRSDDIDTDNDLVVVVVVHDCNSCVPPVSVLSNCCNVPQHDCVLLVLLVVLLVVLVVLVVPQDDWDWDQDPVRDTDGDRDQRDPVSLVSSLVSLVSSLVSLVVNLVSNVVSQVVSQVVVCVVSSRVDHGDGRCSNSCVSVVVSVVSVVVSVVSVVSSVVVVVVVVVD

Sequence (248 aa):
MRPFILWNAVRLTPCLNRIRTIFGLPPRVDDSDRCRNHFAIAYEAQPDTAQVDYNFYTALNNIAGSAQLQARVGYFGICVNPDGGSWLCSNNATALAKEVSVDQDPLNLIWLAAQFKDMIVFPYLIIIAIIFAFICLLLLATFPGWHEEEDSEGSEREVKPFPSRPVSQIALAIIFISSIFVLVSVLWQHTASVAASVIAQDFGNGVVKSGVGTSAMVMGWFSFTLLIIVTIGLLVMILSIRVLSSMV